Protein AF-A0ABD1SRA9-F1 (afdb_monomer)

pLDDT: mean 80.04, std 18.95, range [37.34, 98.81]

InterPro domains:
  IPR033113 Phospholipase A2, histidine active site [PS00118] (84-91)
  IPR036444 Phospholipase A2 domain superfamily [G3DSA:1.20.90.10] (25-160)
  IPR036444 Phospholipase A2 domain superfamily [SSF48619] (58-132)

Foldseek 3Di:
DDDDDPDPDPVVVVVVVVVVPPPCPPPCPDPPPDPDDPPPVQPFDLAADQPPLQPQQAGDGWRFPHDSGHHDPPRDTQWQLSVLRNQLVVVCVVVVDPLPLVSLVSSLVSLVVVVVVVTDGHPPRPHDSVSNSVSSNVVSVVSPVVSCVVVVVVVVVVVVVVVVVVVVVVVVVVVVVVVVVVVVVVVVVVVVVVVVVVVVVVVVVVVVVVVVVVVVVVVVD

Radius of gyration: 42.36 Å; Cα contacts (8 Å, |Δi|>4): 158; chains: 1; bounding box: 116×69×110 Å

Mean predicted aligned error: 16.92 Å

Secondary structure (DSSP, 8-state):
------SSSSHHHHHHHHGGG-------------SS--------B-S-EEE-TT-TTT-EEETTBSTT--BPTTPPPSSHHHHHHHHHHHHHHHHT-TT-HHHHHHHHHHHHHHHHHTPPPPTT--S-HHHHHHHHHHHHHHHHHHHHHHHHHHHHHHHHHHHHHHHHHHHHHHHHHHHHHHHHHHHHHHHHHHHHHHHHHHHHHHHHHHH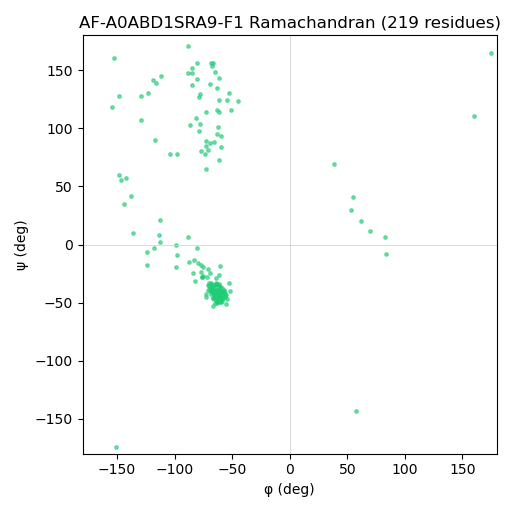HHHHHHHTT-

Nearest PDB structures (foldseek):
  2wg7-assembly1_A  TM=9.436E-01  e=5.930E-14  Oryza sativa
  2wg9-assembly2_B  TM=9.474E-01  e=1.172E-13  Oryza sativa
  2wg7-assembly2_B  TM=9.402E-01  e=1.327E-13  Oryza sativa
  2wg8-assembly1_A  TM=9.541E-01  e=3.359E-13  Oryza sativa
  2wg8-assembly2_B  TM=9.000E-01  e=2.177E-13  Oryza sativa

Sequence (221 aa):
MASLAHKFKLWPLLMLSIVYVIPIHALNIGIHADGGQLSLNKECSRTCESKFCGVPPFLRYGKYCGILYTGCPGEQPCDLLDACCMKHDHCIQIKGNYLNKQCNLEFLNCVARFKKSGAPTFKGNTCKVDEVIQVINKVMHAAIVAGKIIVGSIKKSANQSTNLKEKERNWRRSESRNEMDKLAGNRAKSVSRLEIFNKGLANFHLRILNESLSLFSLELR

Organism: NCBI:txid205694

Structure (mmCIF, N/CA/C/O backbone):
data_AF-A0ABD1SRA9-F1
#
_entry.id   AF-A0ABD1SRA9-F1
#
loop_
_atom_site.group_PDB
_atom_site.id
_atom_site.type_symbol
_atom_site.label_atom_id
_atom_site.label_alt_id
_atom_site.label_comp_id
_atom_site.label_asym_id
_atom_site.label_entity_id
_atom_site.label_seq_id
_atom_site.pdbx_PDB_ins_code
_atom_site.Cartn_x
_atom_site.Cartn_y
_atom_site.Cartn_z
_atom_site.occupancy
_atom_site.B_iso_or_equiv
_atom_site.auth_seq_id
_atom_site.auth_comp_id
_atom_site.auth_asym_id
_atom_site.auth_atom_id
_atom_site.pdbx_PDB_model_num
ATOM 1 N N . MET A 1 1 ? -35.695 -50.945 -32.176 1.00 46.69 1 MET A N 1
ATOM 2 C CA . MET A 1 1 ? -34.478 -50.120 -32.326 1.00 46.69 1 MET A CA 1
ATOM 3 C C . MET A 1 1 ? -34.791 -49.011 -33.324 1.00 46.69 1 MET A C 1
ATOM 5 O O . MET A 1 1 ? -34.931 -49.311 -34.498 1.00 46.69 1 MET A O 1
ATOM 9 N N . ALA A 1 2 ? -34.997 -47.772 -32.869 1.00 40.66 2 ALA A N 1
ATOM 10 C CA . ALA A 1 2 ? -35.112 -46.594 -33.734 1.00 40.66 2 ALA A CA 1
ATOM 11 C C . ALA A 1 2 ? -34.569 -45.376 -32.973 1.00 40.66 2 ALA A C 1
ATOM 13 O O . ALA A 1 2 ? -34.893 -45.161 -31.807 1.00 40.66 2 ALA A O 1
ATOM 14 N N . SER A 1 3 ? -33.651 -44.678 -33.634 1.00 44.25 3 SER A N 1
ATOM 15 C CA . SER A 1 3 ? -32.677 -43.734 -33.091 1.00 44.25 3 SER A CA 1
ATOM 16 C C . SER A 1 3 ? -33.289 -42.368 -32.759 1.00 44.25 3 SER A C 1
ATOM 18 O O . SER A 1 3 ? -33.932 -41.747 -33.603 1.00 44.25 3 SER A O 1
ATOM 20 N N . LEU A 1 4 ? -33.046 -41.884 -31.538 1.00 52.59 4 LEU A N 1
ATOM 21 C CA . LEU A 1 4 ? -33.451 -40.570 -31.037 1.00 52.59 4 LEU A CA 1
ATOM 22 C C . LEU A 1 4 ? -32.221 -39.646 -31.027 1.00 52.59 4 LEU A C 1
ATOM 24 O O . LEU A 1 4 ? -31.593 -39.442 -29.994 1.00 52.59 4 LEU A O 1
ATOM 28 N N . ALA A 1 5 ? -31.823 -39.126 -32.191 1.00 53.00 5 ALA A N 1
ATOM 29 C CA . ALA A 1 5 ? -30.638 -38.268 -32.299 1.00 53.00 5 ALA A CA 1
ATOM 30 C C . ALA A 1 5 ? -30.768 -37.207 -33.405 1.00 53.00 5 ALA A C 1
ATOM 32 O O . ALA A 1 5 ? -29.973 -37.169 -34.334 1.00 53.00 5 ALA A O 1
ATOM 33 N N . HIS A 1 6 ? -31.766 -36.322 -33.318 1.00 46.84 6 HIS A N 1
ATOM 34 C CA . HIS A 1 6 ? -31.888 -35.184 -34.244 1.00 46.84 6 HIS A CA 1
ATOM 35 C C . HIS A 1 6 ? -32.482 -33.927 -33.585 1.00 46.84 6 HIS A C 1
ATOM 37 O O . HIS A 1 6 ? -33.473 -33.390 -34.062 1.00 46.84 6 HIS A O 1
ATOM 43 N N . LYS A 1 7 ? -31.897 -33.416 -32.490 1.00 54.56 7 LYS A N 1
ATOM 44 C CA . LYS A 1 7 ? -32.241 -32.069 -31.965 1.00 54.56 7 LYS A CA 1
ATOM 45 C C . LYS A 1 7 ? -31.061 -31.286 -31.369 1.00 54.56 7 LYS A C 1
ATOM 47 O O . LYS A 1 7 ? -31.241 -30.534 -30.424 1.00 54.56 7 LYS A O 1
ATOM 52 N N . PHE A 1 8 ? -29.850 -31.422 -31.910 1.00 54.72 8 PHE A N 1
ATOM 53 C CA . PHE A 1 8 ? -28.675 -30.720 -31.361 1.00 54.72 8 PHE A CA 1
ATOM 54 C C . PHE A 1 8 ? -27.751 -30.119 -32.432 1.00 54.72 8 PHE A C 1
ATOM 56 O O . PHE A 1 8 ? -26.533 -30.212 -32.337 1.00 54.72 8 PHE A O 1
ATOM 63 N N . LYS A 1 9 ? -28.307 -29.509 -33.491 1.00 55.59 9 LYS A N 1
ATOM 64 C CA . LYS A 1 9 ? -27.471 -28.922 -34.563 1.00 55.59 9 LYS A CA 1
ATOM 65 C C . LYS A 1 9 ? -27.872 -27.536 -35.079 1.00 55.59 9 LYS A C 1
ATOM 67 O O . LYS A 1 9 ? -27.298 -27.080 -36.057 1.00 55.59 9 LYS A O 1
ATOM 72 N N . LEU A 1 10 ? -28.801 -26.846 -34.417 1.00 52.06 10 LEU A N 1
ATOM 73 C CA . LEU A 1 10 ? -29.201 -25.474 -34.786 1.00 52.06 10 LEU A CA 1
ATOM 74 C C . LEU A 1 10 ? -29.060 -24.441 -33.658 1.00 52.06 10 LEU A C 1
ATOM 76 O O . LEU A 1 10 ? -29.172 -23.247 -33.907 1.00 52.06 10 LEU A O 1
ATOM 80 N N . TRP A 1 11 ? -28.724 -24.869 -32.439 1.00 54.25 11 TRP A N 1
ATOM 81 C CA . TRP A 1 11 ? -28.503 -23.958 -31.314 1.00 54.25 11 TRP A CA 1
ATOM 82 C C . TRP A 1 11 ? -27.224 -23.090 -31.403 1.00 54.25 11 TRP A C 1
ATOM 84 O O . TRP A 1 11 ? -27.274 -21.944 -30.955 1.00 54.25 11 TRP A O 1
ATOM 94 N N . PRO A 1 12 ? -26.079 -23.525 -31.980 1.00 54.59 12 PRO A N 1
ATOM 95 C CA . PRO A 1 12 ? -24.860 -22.716 -31.890 1.00 54.59 12 PRO A CA 1
ATOM 96 C C . PRO A 1 12 ? -24.855 -21.523 -32.861 1.00 54.59 12 PRO A C 1
ATOM 98 O O . PRO A 1 12 ? -24.108 -20.574 -32.649 1.00 54.59 12 PRO A O 1
ATOM 101 N N . LEU A 1 13 ? -25.706 -21.535 -33.894 1.00 55.69 13 LEU A N 1
ATOM 102 C CA . LEU A 1 13 ? -25.808 -20.448 -34.875 1.00 55.69 13 LEU A CA 1
ATOM 103 C C . LEU A 1 13 ? -26.678 -19.281 -34.384 1.00 55.69 13 LEU A C 1
ATOM 105 O O . LEU A 1 13 ? -26.376 -18.135 -34.700 1.00 55.69 13 LEU A O 1
ATOM 109 N N . LEU A 1 14 ? -27.695 -19.547 -33.556 1.00 55.06 14 LEU A N 1
ATOM 110 C CA . LEU A 1 14 ? -28.573 -18.503 -33.007 1.00 55.06 14 LEU A CA 1
ATOM 111 C C . LEU A 1 14 ? -27.907 -17.710 -31.864 1.00 55.06 14 LEU A C 1
ATOM 113 O O . LEU A 1 14 ? -28.196 -16.534 -31.661 1.00 55.06 14 LEU A O 1
ATOM 117 N N . MET A 1 15 ? -26.980 -18.333 -31.129 1.00 57.19 15 MET A N 1
ATOM 118 C CA . MET A 1 15 ? -26.220 -17.653 -30.072 1.00 57.19 15 MET A CA 1
ATOM 119 C C . MET A 1 15 ? -25.102 -16.758 -30.623 1.00 57.19 15 MET A C 1
ATOM 121 O O . MET A 1 15 ? -24.722 -15.796 -29.962 1.00 57.19 15 MET A O 1
ATOM 125 N N . LEU A 1 16 ? -24.604 -17.018 -31.838 1.00 55.78 16 LEU A N 1
ATOM 126 C CA . LEU A 1 16 ? -23.560 -16.197 -32.462 1.00 55.78 16 LEU A CA 1
ATOM 127 C C . LEU A 1 16 ? -24.113 -14.868 -33.011 1.00 55.78 16 LEU A C 1
ATOM 129 O O . LEU A 1 16 ? -23.401 -13.867 -33.020 1.00 55.78 16 LEU A O 1
ATOM 133 N N . SER A 1 17 ? -25.392 -14.823 -33.404 1.00 53.91 17 SER A N 1
ATOM 134 C CA . SER A 1 17 ? -26.042 -13.598 -33.892 1.00 53.91 17 SER A CA 1
ATOM 135 C C . SER A 1 17 ? -26.393 -12.600 -32.785 1.00 53.91 17 SER A C 1
ATOM 137 O O . SER A 1 17 ? -26.416 -11.402 -33.045 1.00 53.91 17 SER A O 1
ATOM 139 N N . ILE A 1 18 ? -26.617 -13.052 -31.545 1.00 56.06 18 ILE A N 1
ATOM 140 C CA . ILE A 1 18 ? -26.954 -12.162 -30.414 1.00 56.06 18 ILE A CA 1
ATOM 141 C C . ILE A 1 18 ? -25.732 -11.342 -29.959 1.00 56.06 18 ILE A C 1
ATOM 143 O O . ILE A 1 18 ? -25.880 -10.213 -29.498 1.00 56.06 18 ILE A O 1
ATOM 147 N N . VAL A 1 19 ? -24.513 -11.856 -30.155 1.00 57.00 19 VAL A N 1
ATOM 148 C CA . VAL A 1 19 ? -23.268 -11.153 -29.790 1.00 57.00 19 VAL A CA 1
ATOM 149 C C . VAL A 1 19 ? -22.931 -10.021 -30.776 1.00 57.00 19 VAL A C 1
ATOM 151 O O . VAL A 1 19 ? -22.196 -9.104 -30.425 1.00 57.00 19 VAL A O 1
ATOM 154 N N . TYR A 1 20 ? -23.489 -10.038 -31.992 1.00 57.00 20 TYR A N 1
ATOM 155 C CA . TYR A 1 20 ? -23.154 -9.067 -33.043 1.00 57.00 20 TYR A CA 1
ATOM 156 C C . TYR A 1 20 ? -23.919 -7.736 -32.934 1.00 57.00 20 TYR A C 1
ATOM 158 O O . TYR A 1 20 ? -23.547 -6.762 -33.581 1.00 57.00 20 TYR A O 1
ATOM 166 N N . VAL A 1 21 ? -24.978 -7.674 -32.117 1.00 56.12 21 VAL A N 1
ATOM 167 C CA . VAL A 1 21 ? -25.886 -6.510 -32.051 1.00 56.12 21 VAL A CA 1
ATOM 168 C C . VAL A 1 21 ? -25.841 -5.769 -30.717 1.00 56.12 21 VAL A C 1
ATOM 170 O O . VAL A 1 21 ? -26.643 -4.866 -30.501 1.00 56.12 21 VAL A O 1
ATOM 173 N N . ILE A 1 22 ? -24.915 -6.107 -29.815 1.00 61.50 22 ILE A N 1
ATOM 174 C CA . ILE A 1 22 ? -24.702 -5.292 -28.617 1.00 61.50 22 ILE A CA 1
ATOM 175 C C . ILE A 1 22 ? -23.807 -4.126 -29.038 1.00 61.50 22 ILE A C 1
ATOM 177 O O . ILE A 1 22 ? -22.622 -4.347 -29.307 1.00 61.50 22 ILE A O 1
ATOM 181 N N . PRO A 1 23 ? -24.315 -2.883 -29.111 1.00 59.41 23 PRO A N 1
ATOM 182 C CA . PRO A 1 23 ? -23.427 -1.757 -29.266 1.00 59.41 23 PRO A CA 1
ATOM 183 C C . PRO A 1 23 ? -22.552 -1.726 -28.011 1.00 59.41 23 PRO A C 1
ATOM 185 O O . PRO A 1 23 ? -23.036 -1.545 -26.896 1.00 59.41 23 PRO A O 1
ATOM 188 N N . ILE A 1 24 ? -21.252 -1.938 -28.199 1.00 58.84 24 ILE A N 1
ATOM 189 C CA . ILE A 1 24 ? -20.195 -1.652 -27.227 1.00 58.84 24 ILE A CA 1
ATOM 190 C C . ILE A 1 24 ? -20.199 -0.146 -26.949 1.00 58.84 24 ILE A C 1
ATOM 192 O O . ILE A 1 24 ? -19.328 0.600 -27.382 1.00 58.84 24 ILE A O 1
ATOM 196 N N . HIS A 1 25 ? -21.208 0.325 -26.220 1.00 51.34 25 HIS A N 1
ATOM 197 C CA . HIS A 1 25 ? -21.103 1.541 -25.435 1.00 51.34 25 HIS A CA 1
ATOM 198 C C . HIS A 1 25 ? -20.181 1.171 -24.288 1.00 51.34 25 HIS A C 1
ATOM 200 O O . HIS A 1 25 ? -20.599 0.737 -23.217 1.00 51.34 25 HIS A O 1
ATOM 206 N N . ALA A 1 26 ? -18.890 1.216 -24.608 1.00 53.09 26 ALA A N 1
ATOM 207 C CA . ALA A 1 26 ? -17.817 1.083 -23.659 1.00 53.09 26 ALA A CA 1
ATOM 208 C C . ALA A 1 26 ? -18.156 1.962 -22.455 1.00 53.09 26 ALA A C 1
ATOM 210 O O . ALA A 1 26 ? -18.382 3.166 -22.597 1.00 53.09 26 ALA A O 1
ATOM 211 N N . LEU A 1 27 ? -18.201 1.354 -21.270 1.00 50.53 27 LEU A N 1
ATOM 212 C CA . LEU A 1 27 ? -18.156 2.099 -20.027 1.00 50.53 27 LEU A CA 1
ATOM 213 C C . LEU A 1 27 ? -16.767 2.739 -19.976 1.00 50.53 27 LEU A C 1
ATOM 215 O O . LEU A 1 27 ? -15.798 2.138 -19.517 1.00 50.53 27 LEU A O 1
ATOM 219 N N . ASN A 1 28 ? -16.659 3.932 -20.552 1.00 43.22 28 ASN A N 1
ATOM 220 C CA . ASN A 1 28 ? -15.456 4.739 -20.548 1.00 43.22 28 ASN A CA 1
ATOM 221 C C . ASN A 1 28 ? -15.299 5.310 -19.136 1.00 43.22 28 ASN A C 1
ATOM 223 O O . ASN A 1 28 ? -15.655 6.454 -18.865 1.00 43.22 28 ASN A O 1
ATOM 227 N N . ILE A 1 29 ? -14.821 4.487 -18.201 1.00 55.91 29 ILE A N 1
ATOM 228 C CA . ILE A 1 29 ? -14.310 4.978 -16.923 1.00 55.91 29 ILE A CA 1
ATOM 229 C C . ILE A 1 29 ? -12.974 5.642 -17.262 1.00 55.91 29 ILE A C 1
ATOM 231 O O . ILE A 1 29 ? -11.921 5.006 -17.275 1.00 55.91 29 ILE A O 1
ATOM 235 N N . GLY A 1 30 ? -13.044 6.907 -17.672 1.00 42.69 30 GLY A N 1
ATOM 236 C CA . GLY A 1 30 ? -11.891 7.696 -18.071 1.00 42.69 30 GLY A CA 1
ATOM 237 C C . GLY A 1 30 ? -10.934 7.886 -16.900 1.00 42.69 30 GLY A C 1
ATOM 238 O O . GLY A 1 30 ? -11.081 8.816 -16.118 1.00 42.69 30 GLY A O 1
ATOM 239 N N . ILE A 1 31 ? -9.918 7.033 -16.801 1.00 45.97 31 ILE A N 1
ATOM 240 C CA . ILE A 1 31 ? -8.656 7.376 -16.144 1.00 45.97 31 ILE A CA 1
ATOM 241 C C . ILE A 1 31 ? -7.699 7.762 -17.271 1.00 45.97 31 ILE A C 1
ATOM 243 O O . ILE A 1 31 ? -6.877 6.976 -17.732 1.00 45.97 31 ILE A O 1
ATOM 247 N N . HIS A 1 32 ? -7.873 8.986 -17.771 1.00 38.25 32 HIS A N 1
ATOM 248 C CA . HIS A 1 32 ? -6.821 9.665 -18.516 1.00 38.25 32 HIS A CA 1
ATOM 249 C C . HIS A 1 32 ? -5.831 10.201 -17.484 1.00 38.25 32 HIS A C 1
ATOM 251 O O . HIS A 1 32 ? -6.107 11.166 -16.774 1.00 38.25 32 HIS A O 1
ATOM 257 N N . ALA A 1 33 ? -4.696 9.518 -17.358 1.00 48.62 33 ALA A N 1
ATOM 258 C CA . ALA A 1 33 ? -3.530 10.044 -16.671 1.00 48.62 33 ALA A CA 1
ATOM 259 C C . ALA A 1 33 ? -2.844 11.038 -17.614 1.00 48.62 33 ALA A C 1
ATOM 261 O O . ALA A 1 33 ? -1.884 10.683 -18.292 1.00 48.62 33 ALA A O 1
ATOM 262 N N . ASP A 1 34 ? -3.376 12.256 -17.679 1.00 42.47 34 ASP A N 1
ATOM 263 C CA . ASP A 1 34 ? -2.664 13.389 -18.255 1.00 42.47 34 ASP A CA 1
ATOM 264 C C . ASP A 1 34 ? -2.422 14.438 -17.165 1.00 42.47 34 ASP A C 1
ATOM 266 O O . ASP A 1 34 ? -3.237 14.637 -16.257 1.00 42.47 34 ASP A O 1
ATOM 270 N N . GLY A 1 35 ? -1.228 15.017 -17.184 1.00 46.94 35 GLY A N 1
ATOM 271 C CA . GLY A 1 35 ? -0.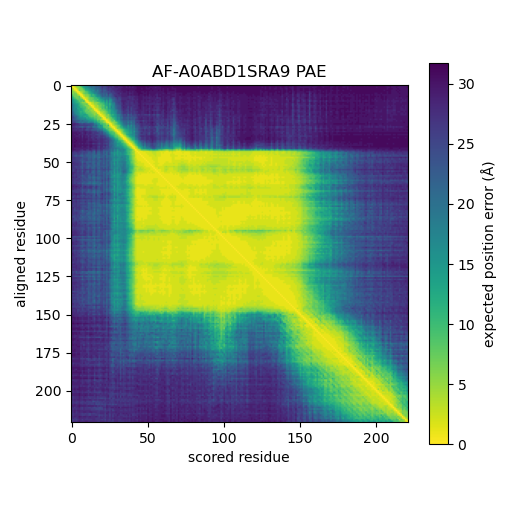701 15.865 -16.125 1.00 46.94 35 GLY A CA 1
ATOM 272 C C . GLY A 1 35 ? -1.434 17.200 -16.041 1.00 46.94 35 GLY A C 1
ATOM 273 O O . GLY A 1 35 ? -0.986 18.182 -16.614 1.00 46.94 35 GLY A O 1
ATOM 274 N N . GLY A 1 36 ? -2.529 17.255 -15.284 1.00 43.44 36 GLY A N 1
ATOM 275 C CA . GLY A 1 36 ? -3.220 18.506 -14.974 1.00 43.44 36 GLY A CA 1
ATOM 276 C C . GLY A 1 36 ? -4.662 18.290 -14.526 1.00 43.44 36 GLY A C 1
ATOM 277 O O . GLY A 1 36 ? -5.503 17.902 -15.321 1.00 43.44 36 GLY A O 1
ATOM 278 N N . GLN A 1 37 ? -4.935 18.547 -13.241 1.00 45.78 37 GLN A N 1
ATOM 279 C CA . GLN A 1 37 ? -6.269 18.804 -12.670 1.00 45.78 37 GLN A CA 1
ATOM 280 C C . GLN A 1 37 ? -7.444 17.966 -13.227 1.00 45.78 37 GLN A C 1
ATOM 282 O O . GLN A 1 37 ? -8.412 18.488 -13.773 1.00 45.78 37 GLN A O 1
ATOM 287 N N . LEU A 1 38 ? -7.461 16.663 -12.935 1.00 37.34 38 LEU A N 1
ATOM 288 C CA . LEU A 1 38 ? -8.746 15.998 -12.708 1.00 37.34 38 LEU A CA 1
ATOM 289 C C . LEU A 1 38 ? -9.276 16.474 -11.351 1.00 37.34 38 LEU A C 1
ATOM 291 O O . LEU A 1 38 ? -9.024 15.840 -10.325 1.00 37.34 38 LEU A O 1
ATOM 295 N N . SER A 1 39 ? -10.028 17.577 -11.340 1.00 43.53 39 SER A N 1
ATOM 296 C CA . SER A 1 39 ? -10.975 17.847 -10.254 1.00 43.53 39 SER A CA 1
ATOM 297 C C . SER A 1 39 ? -12.163 16.892 -10.410 1.00 43.53 39 SER A C 1
ATOM 299 O O . SER A 1 39 ? -13.298 17.296 -10.637 1.00 43.53 39 SER A O 1
ATOM 301 N N . LEU A 1 40 ? -11.898 15.585 -10.262 1.00 46.75 40 LEU A N 1
ATOM 302 C CA . LEU A 1 40 ? -12.821 14.760 -9.497 1.00 46.75 40 LEU A CA 1
ATOM 303 C C . LEU A 1 40 ? -12.967 15.544 -8.203 1.00 46.75 40 LEU A C 1
ATOM 305 O O . LEU A 1 40 ? -11.969 15.726 -7.502 1.00 46.75 40 LEU A O 1
ATOM 309 N N . ASN A 1 41 ? -14.160 16.039 -7.897 1.00 47.56 41 ASN A N 1
ATOM 310 C CA . ASN A 1 41 ? -14.475 16.360 -6.518 1.00 47.56 41 ASN A CA 1
ATOM 311 C C . ASN A 1 41 ? -14.333 15.026 -5.778 1.00 47.56 41 ASN A C 1
ATOM 313 O O . ASN A 1 41 ? -15.281 14.251 -5.698 1.00 47.56 41 ASN A O 1
ATOM 317 N N . LYS A 1 42 ? -13.098 14.683 -5.387 1.00 56.69 42 LYS A N 1
ATOM 318 C CA . LYS A 1 42 ? -12.766 13.502 -4.613 1.00 56.69 42 LYS A CA 1
ATOM 319 C C . LYS A 1 42 ? -13.507 13.740 -3.328 1.00 56.69 42 LYS A C 1
ATOM 321 O O . LYS A 1 42 ? -13.095 14.571 -2.522 1.00 56.69 42 LYS A O 1
ATOM 326 N N . GLU A 1 43 ? -14.640 13.072 -3.214 1.00 81.69 43 GLU A N 1
ATOM 327 C CA . GLU A 1 43 ? -15.389 12.984 -1.984 1.00 81.69 43 GLU A CA 1
ATOM 328 C C . GLU A 1 43 ? -14.435 12.342 -0.977 1.00 81.69 43 GLU A C 1
ATOM 330 O O . GLU A 1 43 ? -14.195 11.135 -0.969 1.00 81.69 43 GLU A O 1
ATOM 335 N N . CYS A 1 44 ? -13.744 13.203 -0.242 1.00 92.69 44 CYS A N 1
ATOM 336 C CA . CYS A 1 44 ? -12.824 12.828 0.801 1.00 92.69 44 CYS A CA 1
ATOM 337 C C . CYS A 1 44 ? -13.619 12.711 2.096 1.00 92.69 44 CYS A C 1
ATOM 339 O O . CYS A 1 44 ? -14.615 13.407 2.306 1.00 92.69 44 CYS A O 1
ATOM 341 N N . SER A 1 45 ? -13.202 11.807 2.969 1.00 96.88 45 SER A N 1
ATOM 342 C CA . SER A 1 45 ? -13.933 11.547 4.196 1.00 96.88 45 SER A CA 1
ATOM 343 C C . SER A 1 45 ? -13.548 12.518 5.304 1.00 96.88 45 SER A C 1
ATOM 345 O O . SER A 1 45 ? -12.370 12.790 5.542 1.00 96.88 45 SER A O 1
ATOM 347 N N . ARG A 1 46 ? -14.558 12.995 6.033 1.00 97.69 46 ARG A N 1
ATOM 348 C CA . ARG A 1 46 ? -14.406 13.666 7.335 1.00 97.69 46 ARG A CA 1
ATOM 349 C C . ARG A 1 46 ? -14.991 12.834 8.477 1.00 97.69 46 ARG A C 1
ATOM 351 O O . ARG A 1 46 ? -14.969 13.257 9.629 1.00 97.69 46 ARG A O 1
ATOM 358 N N . THR A 1 47 ? -15.509 11.644 8.177 1.00 97.69 47 THR A N 1
ATOM 359 C CA . THR A 1 47 ? -16.256 10.791 9.106 1.00 97.69 47 THR A CA 1
ATOM 360 C C . THR A 1 47 ? -15.551 9.457 9.311 1.00 97.69 47 THR A C 1
ATOM 362 O O . THR A 1 47 ? -14.982 8.874 8.391 1.00 97.69 47 THR A O 1
ATOM 365 N N . CYS A 1 48 ? -15.575 8.961 10.547 1.00 98.56 48 CYS A N 1
ATOM 366 C CA . CYS A 1 48 ? -15.038 7.645 10.871 1.00 98.56 48 CYS A CA 1
ATOM 367 C C . CYS A 1 48 ? -16.038 6.562 10.459 1.00 98.56 48 CYS A C 1
ATOM 369 O O . CYS A 1 48 ? -17.001 6.291 11.174 1.00 98.56 48 CYS A O 1
ATOM 371 N N . GLU A 1 49 ? -15.821 5.965 9.289 1.00 98.31 49 GLU A N 1
ATOM 372 C CA . GLU A 1 49 ? -16.695 4.933 8.731 1.00 98.31 49 GLU A CA 1
ATOM 373 C C . GLU A 1 49 ? -16.342 3.539 9.273 1.00 98.31 49 GLU A C 1
ATOM 375 O O . GLU A 1 49 ? -15.200 3.253 9.625 1.00 98.31 49 GLU A O 1
ATOM 380 N N . SER A 1 50 ? -17.327 2.645 9.335 1.00 98.19 50 SER A N 1
ATOM 381 C CA . SER A 1 50 ? -17.126 1.222 9.653 1.00 98.19 50 SER A CA 1
ATOM 382 C C . SER A 1 50 ? -18.070 0.359 8.811 1.00 98.19 50 SER A C 1
ATOM 384 O O . SER A 1 50 ? -18.919 -0.363 9.318 1.00 98.19 50 SER A O 1
ATOM 386 N N . LYS A 1 51 ? -17.972 0.496 7.485 1.00 97.75 51 LYS A N 1
ATOM 387 C CA . LYS A 1 51 ? -18.881 -0.135 6.515 1.00 97.75 51 LYS A CA 1
ATOM 388 C C . LYS A 1 51 ? -18.158 -1.212 5.711 1.00 97.75 51 LYS A C 1
ATOM 390 O O . LYS A 1 51 ? -16.990 -1.059 5.357 1.00 97.75 51 LYS A O 1
ATOM 395 N N . PHE A 1 52 ? -18.883 -2.284 5.384 1.00 97.19 52 PHE A N 1
ATOM 396 C CA . PHE A 1 52 ? -18.405 -3.373 4.520 1.00 97.19 52 PHE A CA 1
ATOM 397 C C . PHE A 1 52 ? -17.088 -4.023 5.000 1.00 97.19 52 PHE A C 1
ATOM 399 O O . PHE A 1 52 ? -16.211 -4.344 4.201 1.00 97.19 52 PHE A O 1
ATOM 406 N N . CYS A 1 53 ? -16.955 -4.236 6.312 1.00 96.81 53 CYS A N 1
ATOM 407 C CA . CYS A 1 53 ? -15.721 -4.653 6.996 1.00 96.81 53 CYS A CA 1
ATOM 408 C C . CYS A 1 53 ? -15.041 -5.911 6.414 1.00 96.81 53 CYS A C 1
ATOM 410 O O . CYS A 1 53 ? -13.817 -6.009 6.429 1.00 96.81 53 CYS A O 1
ATOM 412 N N . GLY A 1 54 ? -15.828 -6.857 5.893 1.00 94.31 54 GLY A N 1
ATOM 413 C CA . GLY A 1 54 ? -15.353 -8.112 5.302 1.00 94.31 54 GLY A CA 1
ATOM 414 C C . GLY A 1 54 ? -15.257 -8.112 3.773 1.00 94.31 54 GLY A C 1
ATOM 415 O O . GLY A 1 54 ? -14.900 -9.130 3.183 1.00 94.31 54 GLY A O 1
ATOM 416 N N . VAL A 1 55 ? -15.602 -7.003 3.108 1.00 93.50 55 VAL A N 1
ATOM 417 C CA . VAL A 1 55 ? -15.768 -6.948 1.648 1.00 93.50 55 VAL A CA 1
ATOM 418 C C . VAL A 1 55 ? -14.743 -5.982 1.045 1.00 93.50 55 VAL A C 1
ATOM 420 O O . VAL A 1 55 ? -15.033 -4.795 0.907 1.00 93.50 55 VAL A O 1
ATOM 423 N N . PRO A 1 56 ? -13.540 -6.458 0.664 1.00 90.69 56 PRO A N 1
ATOM 424 C CA . PRO A 1 56 ? -12.426 -5.585 0.296 1.00 90.69 56 PRO A CA 1
ATOM 425 C C . PRO A 1 56 ? -12.725 -4.506 -0.761 1.00 90.69 56 PRO A C 1
ATOM 427 O O . PRO A 1 56 ? -12.260 -3.385 -0.569 1.00 90.69 56 PRO A O 1
ATOM 430 N N . PRO A 1 57 ? -13.506 -4.768 -1.832 1.00 92.31 57 PRO A N 1
ATOM 431 C CA . PRO A 1 57 ? -13.855 -3.731 -2.808 1.00 92.31 57 PRO A CA 1
ATOM 432 C C . PRO A 1 57 ? -14.651 -2.547 -2.246 1.00 92.31 57 PRO A C 1
ATOM 434 O O . PRO A 1 57 ? -14.584 -1.458 -2.806 1.00 92.31 57 PRO A O 1
ATOM 437 N N . PHE A 1 58 ? -15.404 -2.752 -1.162 1.00 94.44 58 PHE A N 1
ATOM 438 C CA . PHE A 1 58 ? -16.317 -1.751 -0.597 1.00 94.44 58 PHE A CA 1
ATOM 439 C C . PHE A 1 58 ? -15.947 -1.323 0.824 1.00 94.44 58 PHE A C 1
ATOM 441 O O . PHE A 1 58 ? -16.610 -0.452 1.384 1.00 94.44 58 PHE A O 1
ATOM 448 N N . LEU A 1 59 ? -14.906 -1.925 1.405 1.00 97.12 59 LEU A N 1
ATOM 449 C CA . LEU A 1 59 ? -14.447 -1.645 2.758 1.00 97.12 59 LEU A CA 1
ATOM 450 C C . LEU A 1 59 ? -14.180 -0.147 2.928 1.00 97.12 59 LEU A C 1
ATOM 452 O O . LEU A 1 59 ? -13.382 0.438 2.195 1.00 97.12 59 LEU A O 1
ATOM 456 N N . ARG A 1 60 ? -14.841 0.449 3.924 1.00 97.88 60 ARG A N 1
ATOM 457 C CA . ARG A 1 60 ? -14.574 1.805 4.410 1.00 97.88 60 ARG A CA 1
ATOM 458 C C . ARG A 1 60 ? -14.414 1.750 5.918 1.00 97.88 60 ARG A C 1
ATOM 460 O O . ARG A 1 60 ? -15.391 1.553 6.643 1.00 97.88 60 ARG A O 1
ATOM 467 N N . TYR A 1 61 ? -13.176 1.901 6.366 1.00 98.56 61 TYR A N 1
ATOM 468 C CA . TYR A 1 61 ? -12.814 1.913 7.775 1.00 98.56 61 TYR A CA 1
ATOM 469 C C . TYR A 1 61 ? -12.089 3.216 8.110 1.00 98.56 61 TYR A C 1
ATOM 471 O O . TYR A 1 61 ? -11.159 3.611 7.409 1.00 98.56 61 TYR A O 1
ATOM 479 N N . GLY A 1 62 ? -12.526 3.890 9.172 1.00 98.62 62 GLY A N 1
ATOM 480 C CA . GLY A 1 62 ? -12.037 5.219 9.512 1.00 98.62 62 GLY A CA 1
ATOM 481 C C . GLY A 1 62 ? -12.251 6.203 8.361 1.00 98.62 62 GLY A C 1
ATOM 482 O O . GLY A 1 62 ? -13.265 6.142 7.657 1.00 98.62 62 GLY A O 1
ATOM 483 N N . LYS A 1 63 ? -11.299 7.110 8.160 1.00 98.69 63 LYS A N 1
ATOM 484 C CA . LYS A 1 63 ? -11.319 8.089 7.066 1.00 98.69 63 LYS A CA 1
ATOM 485 C C . LYS A 1 63 ? -10.458 7.673 5.874 1.00 98.69 63 LYS A C 1
ATOM 487 O O . LYS A 1 63 ? -10.676 8.198 4.789 1.00 98.69 63 LYS A O 1
ATOM 492 N N . TYR A 1 64 ? -9.513 6.749 6.055 1.00 98.56 64 TYR A N 1
ATOM 493 C CA . TYR A 1 64 ? -8.446 6.479 5.087 1.00 98.56 64 TYR A CA 1
ATOM 494 C C . TYR A 1 64 ? -8.364 5.026 4.619 1.00 98.56 64 TYR A C 1
ATOM 496 O O . TYR A 1 64 ? -7.739 4.751 3.603 1.00 98.56 64 TYR A O 1
ATOM 504 N N . CYS A 1 65 ? -8.954 4.057 5.320 1.00 98.25 65 CYS A N 1
ATOM 505 C CA . CYS A 1 65 ? -8.866 2.668 4.874 1.00 98.25 65 CYS A CA 1
ATOM 506 C C . CYS A 1 65 ? -9.983 2.339 3.874 1.00 98.25 65 CYS A C 1
ATOM 508 O O . CYS A 1 65 ? -11.126 2.097 4.267 1.00 98.25 65 CYS A O 1
ATOM 510 N N . GLY A 1 66 ? -9.642 2.281 2.586 1.00 96.00 66 GLY A N 1
ATOM 511 C CA . GLY A 1 66 ? -10.529 1.799 1.528 1.00 96.00 66 GLY A CA 1
ATOM 512 C C . GLY A 1 66 ? -9.928 1.966 0.134 1.00 96.00 66 GLY A C 1
ATOM 513 O O . GLY A 1 66 ? -8.946 2.675 -0.064 1.00 96.00 66 GLY A O 1
ATOM 514 N N . ILE A 1 67 ? -10.504 1.295 -0.863 1.00 91.88 67 ILE A N 1
ATOM 515 C CA . ILE A 1 67 ? -10.074 1.462 -2.258 1.00 91.88 67 ILE A CA 1
ATOM 516 C C . ILE A 1 67 ? -10.673 2.758 -2.801 1.00 91.88 67 ILE A C 1
ATOM 518 O O . ILE A 1 67 ? -11.885 2.947 -2.735 1.00 91.88 67 ILE A O 1
ATOM 522 N N . LEU A 1 68 ? -9.822 3.631 -3.355 1.00 90.00 68 LEU A N 1
ATOM 523 C CA . LEU A 1 68 ? -10.223 4.946 -3.880 1.00 90.00 68 LEU A CA 1
ATOM 524 C C . LEU A 1 68 ? -11.003 5.792 -2.854 1.00 90.00 68 LEU A C 1
ATOM 526 O O . LEU A 1 68 ? -11.840 6.615 -3.217 1.00 90.00 68 LEU A O 1
ATOM 530 N N . TYR A 1 69 ? -10.718 5.585 -1.572 1.00 94.69 69 TYR A N 1
ATOM 531 C CA . TYR A 1 69 ? -11.348 6.248 -0.440 1.00 94.69 69 TYR A CA 1
ATOM 532 C C . TYR A 1 69 ? -10.243 6.789 0.459 1.00 94.69 69 TYR A C 1
ATOM 534 O O . TYR A 1 69 ? -9.325 6.052 0.793 1.00 94.69 69 TYR A O 1
ATOM 542 N N . THR A 1 70 ? -10.311 8.073 0.805 1.00 96.69 70 THR A N 1
ATOM 543 C CA . THR A 1 70 ? -9.281 8.743 1.607 1.00 96.69 70 THR A CA 1
ATOM 544 C C . THR A 1 70 ? -9.874 9.908 2.393 1.00 96.69 70 THR A C 1
ATOM 546 O O . THR A 1 70 ? -10.941 10.417 2.036 1.00 96.69 70 THR A O 1
ATOM 549 N N . GLY A 1 71 ? -9.194 10.355 3.447 1.00 97.44 71 GLY A N 1
ATOM 550 C CA . GLY A 1 71 ? -9.646 11.465 4.280 1.00 97.44 71 GLY A CA 1
ATOM 551 C C . GLY A 1 71 ? -9.326 12.830 3.672 1.00 97.44 71 GLY A C 1
ATOM 552 O O . GLY A 1 71 ? -8.418 12.976 2.852 1.00 97.44 71 GLY A O 1
ATOM 553 N N . CYS A 1 72 ? -10.083 13.854 4.066 1.00 97.06 72 CYS A N 1
ATOM 554 C CA . CYS A 1 72 ? -9.844 15.214 3.587 1.00 97.06 72 CYS A CA 1
ATOM 555 C C . CYS A 1 72 ? -8.525 15.803 4.119 1.00 97.06 72 CYS A C 1
ATOM 557 O O . CYS A 1 72 ? -8.048 15.405 5.186 1.00 97.06 72 CYS A O 1
ATOM 559 N N . PRO A 1 73 ? -7.936 16.792 3.418 1.00 95.00 73 PRO A N 1
ATOM 560 C CA . PRO A 1 73 ? -6.778 17.519 3.927 1.00 95.00 73 PRO A CA 1
ATOM 561 C C . PRO A 1 73 ? -7.037 18.091 5.328 1.00 95.00 73 PRO A C 1
ATOM 563 O O . PRO A 1 73 ? -8.058 18.736 5.561 1.00 95.00 73 PRO A O 1
ATOM 566 N N . GLY A 1 74 ? -6.102 17.852 6.250 1.00 95.44 74 GLY A N 1
ATOM 567 C CA . GLY A 1 74 ? -6.179 18.312 7.641 1.00 95.44 74 GLY A CA 1
ATOM 568 C C . GLY A 1 74 ? -6.997 17.420 8.581 1.00 95.44 74 GLY A C 1
ATOM 569 O O . GLY A 1 74 ? -6.950 17.630 9.791 1.00 95.44 74 GLY A O 1
ATOM 570 N N . GLU A 1 75 ? -7.706 16.412 8.070 1.00 98.12 75 GLU A N 1
ATOM 571 C CA . GLU A 1 75 ? -8.398 15.452 8.925 1.00 98.12 75 GLU A CA 1
ATOM 572 C C . GLU A 1 75 ? -7.394 14.557 9.662 1.00 98.12 75 GLU A C 1
ATOM 574 O O . GLU A 1 75 ? -6.401 14.095 9.106 1.00 98.12 75 GLU A O 1
ATOM 579 N N . GLN A 1 76 ? -7.656 14.308 10.944 1.00 98.38 76 GLN A N 1
ATOM 580 C CA . GLN A 1 76 ? -6.899 13.325 11.714 1.00 98.38 76 GLN A CA 1
ATOM 581 C C . GLN A 1 76 ? -7.478 11.920 11.499 1.00 98.38 76 GLN A C 1
ATOM 583 O O . GLN A 1 76 ? -8.704 11.792 11.350 1.00 98.38 76 GLN A O 1
ATOM 588 N N . PRO A 1 77 ? -6.631 10.873 11.523 1.00 98.69 77 PRO A N 1
ATOM 589 C CA . PRO A 1 77 ? -7.090 9.492 11.467 1.00 98.69 77 PRO A CA 1
ATOM 590 C C . PRO A 1 77 ? -7.906 9.141 12.714 1.00 98.69 77 PRO A C 1
ATOM 592 O O . PRO A 1 77 ? -7.656 9.650 13.806 1.00 98.69 77 PRO A O 1
ATOM 595 N N . CYS A 1 78 ? -8.878 8.252 12.546 1.00 98.75 78 CYS A N 1
ATOM 596 C CA . CYS A 1 78 ? -9.805 7.856 13.604 1.00 98.75 78 CYS A CA 1
ATOM 597 C C . CYS A 1 78 ? -9.144 6.998 14.690 1.00 98.75 78 CYS A C 1
ATOM 599 O O . CYS A 1 78 ? -9.488 7.105 15.864 1.00 98.75 78 CYS A O 1
ATOM 601 N N . ASP A 1 79 ? -8.195 6.147 14.303 1.00 98.62 79 ASP A N 1
ATOM 602 C CA . ASP A 1 79 ? -7.380 5.339 15.205 1.00 98.62 79 ASP A CA 1
ATOM 603 C C . ASP A 1 79 ? -5.998 5.050 14.586 1.00 98.62 79 ASP A C 1
ATOM 605 O O . ASP A 1 79 ? -5.635 5.572 13.528 1.00 98.62 79 ASP A O 1
ATOM 609 N N . LEU A 1 80 ? -5.192 4.222 15.255 1.00 98.38 80 LEU A N 1
ATOM 610 C CA . LEU A 1 80 ? -3.854 3.875 14.775 1.00 98.38 80 LEU A CA 1
ATOM 611 C C . LEU A 1 80 ? -3.857 2.990 13.513 1.00 98.38 80 LEU A C 1
ATOM 613 O O . LEU A 1 80 ? -2.874 3.026 12.771 1.00 98.38 80 LEU A O 1
ATOM 617 N N . LEU A 1 81 ? -4.924 2.227 13.243 1.00 98.69 81 LEU A N 1
ATOM 618 C CA . LEU A 1 81 ? -5.058 1.473 11.992 1.00 98.69 81 LEU A CA 1
ATOM 619 C C . LEU A 1 81 ? -5.350 2.421 10.830 1.00 98.69 81 LEU A C 1
ATOM 621 O O . LEU A 1 81 ? -4.695 2.352 9.792 1.00 98.69 81 LEU A O 1
ATOM 625 N N . ASP A 1 82 ? -6.270 3.358 11.040 1.00 98.81 82 ASP A N 1
ATOM 626 C CA . ASP A 1 82 ? -6.605 4.409 10.084 1.00 98.81 82 ASP A CA 1
ATOM 627 C C . ASP A 1 82 ? -5.391 5.311 9.795 1.00 98.81 82 ASP A C 1
ATOM 629 O O . ASP A 1 82 ? -5.147 5.704 8.656 1.00 98.81 82 ASP A O 1
ATOM 633 N N . ALA A 1 83 ? -4.530 5.542 10.793 1.00 98.81 83 ALA A N 1
ATOM 634 C CA . ALA A 1 83 ? -3.260 6.242 10.605 1.00 98.81 83 ALA A CA 1
ATOM 635 C C . ALA A 1 83 ? -2.280 5.483 9.690 1.00 98.81 83 ALA A C 1
ATOM 637 O O . ALA A 1 83 ? -1.502 6.110 8.963 1.00 98.81 83 ALA A O 1
ATOM 638 N N . CYS A 1 84 ? -2.296 4.144 9.702 1.00 98.81 84 CYS A N 1
ATOM 639 C CA . CYS A 1 84 ? -1.527 3.349 8.743 1.00 98.81 84 CYS A CA 1
ATOM 640 C C . CYS A 1 84 ? -2.051 3.548 7.317 1.00 98.81 84 CYS A C 1
ATOM 642 O O . CYS A 1 84 ? -1.246 3.713 6.400 1.00 98.81 84 CYS A O 1
ATOM 644 N N . CYS A 1 85 ? -3.373 3.581 7.139 1.00 98.69 85 CYS A N 1
ATOM 645 C CA . CYS A 1 85 ? -4.003 3.817 5.842 1.00 98.69 85 CYS A CA 1
ATOM 646 C C . CYS A 1 85 ? -3.723 5.233 5.321 1.00 98.69 85 CYS A C 1
ATOM 648 O O . CYS A 1 85 ? -3.283 5.381 4.189 1.00 98.69 85 CYS A O 1
ATOM 650 N N . MET A 1 86 ? -3.813 6.258 6.174 1.00 98.62 86 MET A N 1
ATOM 651 C CA . MET A 1 86 ? -3.457 7.638 5.816 1.00 98.62 86 MET A CA 1
ATOM 652 C C . MET A 1 86 ? -2.024 7.745 5.267 1.00 98.62 86 MET A C 1
ATOM 654 O O . MET A 1 86 ? -1.771 8.409 4.262 1.00 98.62 86 MET A O 1
ATOM 658 N N . LYS A 1 87 ? -1.065 7.066 5.912 1.00 98.56 87 LYS A N 1
ATOM 659 C CA . LYS A 1 87 ? 0.330 7.023 5.446 1.00 98.56 87 LYS A CA 1
ATOM 660 C C . LYS A 1 87 ? 0.475 6.274 4.124 1.00 98.56 87 LYS A C 1
ATOM 662 O O . LYS A 1 87 ? 1.265 6.693 3.278 1.00 98.56 87 LYS A O 1
ATOM 667 N N . HIS A 1 88 ? -0.255 5.172 3.955 1.00 98.31 88 HIS A N 1
ATOM 668 C CA . HIS A 1 88 ? -0.261 4.399 2.715 1.00 98.31 88 HIS A CA 1
ATOM 669 C C . HIS A 1 88 ? -0.807 5.227 1.554 1.00 98.31 88 HIS A C 1
ATOM 671 O O . HIS A 1 88 ? -0.099 5.371 0.561 1.00 98.31 88 HIS A O 1
ATOM 677 N N . ASP A 1 89 ? -1.965 5.865 1.715 1.00 97.56 89 ASP A N 1
ATOM 678 C CA . ASP A 1 89 ? -2.571 6.746 0.713 1.00 97.56 89 ASP A CA 1
ATOM 679 C C . ASP A 1 89 ? -1.615 7.854 0.275 1.00 97.56 89 ASP A C 1
ATOM 681 O O . ASP A 1 89 ? -1.403 8.058 -0.921 1.00 97.56 89 ASP A O 1
ATOM 685 N N . HIS A 1 90 ? -0.964 8.519 1.232 1.00 96.62 90 HIS A N 1
ATOM 686 C CA . HIS A 1 90 ? 0.026 9.550 0.932 1.00 96.62 90 HIS A CA 1
ATOM 687 C C . HIS A 1 90 ? 1.237 8.985 0.168 1.00 96.62 90 HIS A C 1
ATOM 689 O O . HIS A 1 90 ? 1.706 9.583 -0.803 1.00 96.62 90 HIS A O 1
ATOM 695 N N . CYS A 1 91 ? 1.721 7.795 0.544 1.00 97.81 91 CYS A N 1
ATOM 696 C CA . CYS A 1 91 ? 2.781 7.109 -0.197 1.00 97.81 91 CYS A CA 1
ATOM 697 C C . CYS A 1 91 ? 2.347 6.795 -1.636 1.00 97.81 91 CYS A C 1
ATOM 699 O O . CYS A 1 91 ? 3.097 7.062 -2.576 1.00 97.81 91 CYS A O 1
ATOM 701 N N . ILE A 1 92 ? 1.130 6.279 -1.831 1.00 95.56 92 ILE A N 1
ATOM 702 C CA . ILE A 1 92 ? 0.580 5.995 -3.159 1.00 95.56 92 ILE A CA 1
ATOM 703 C C . ILE A 1 92 ? 0.410 7.277 -3.970 1.00 95.56 92 ILE A C 1
ATOM 705 O O . ILE A 1 92 ? 0.760 7.274 -5.147 1.00 95.56 92 ILE A O 1
ATOM 709 N N . GLN A 1 93 ? -0.047 8.374 -3.365 1.00 92.81 93 GLN A N 1
ATOM 710 C CA . GLN A 1 93 ? -0.173 9.668 -4.032 1.00 92.81 93 GLN A CA 1
ATOM 711 C C . GLN A 1 93 ? 1.180 10.166 -4.555 1.00 92.81 93 GLN A C 1
ATOM 713 O O . GLN A 1 93 ? 1.265 10.614 -5.695 1.00 92.81 93 GLN A O 1
ATOM 718 N N . ILE A 1 94 ? 2.246 10.026 -3.762 1.00 94.25 94 ILE A N 1
ATOM 719 C CA . ILE A 1 94 ? 3.608 10.400 -4.172 1.00 94.25 94 ILE A CA 1
ATOM 720 C C . ILE A 1 94 ? 4.151 9.456 -5.255 1.00 94.25 94 ILE A C 1
ATOM 722 O O . ILE A 1 94 ? 4.851 9.890 -6.167 1.00 94.25 94 ILE A O 1
ATOM 726 N N . LYS A 1 95 ? 3.887 8.148 -5.151 1.00 91.25 95 LYS A N 1
ATOM 727 C CA . LYS A 1 95 ? 4.439 7.135 -6.071 1.00 91.25 95 LYS A CA 1
ATOM 728 C C . LYS A 1 95 ? 3.598 6.907 -7.331 1.00 91.25 95 LYS A C 1
ATOM 730 O O . LYS A 1 95 ? 4.092 6.271 -8.258 1.00 91.25 95 LYS A O 1
ATOM 735 N N . GLY A 1 96 ? 2.349 7.364 -7.353 1.00 88.56 96 GLY A N 1
ATOM 736 C CA . GLY A 1 96 ? 1.406 7.242 -8.466 1.00 88.56 96 GLY A CA 1
ATOM 737 C C . GLY A 1 96 ? 0.894 5.825 -8.755 1.00 88.56 96 GLY A C 1
ATOM 738 O O . GLY A 1 96 ? 0.323 5.603 -9.817 1.00 88.56 96 GLY A O 1
ATOM 739 N N . ASN A 1 97 ? 1.120 4.839 -7.876 1.00 87.56 97 ASN A N 1
ATOM 740 C CA . ASN A 1 97 ? 0.780 3.441 -8.172 1.00 87.56 97 ASN A CA 1
ATOM 741 C C . ASN A 1 97 ? 0.510 2.592 -6.917 1.00 87.56 97 ASN A C 1
ATOM 743 O O . ASN A 1 97 ? 1.435 2.325 -6.150 1.00 87.56 97 ASN A O 1
ATOM 747 N N . TYR A 1 98 ? -0.713 2.064 -6.782 1.00 89.69 98 TYR A N 1
ATOM 748 C CA . TYR A 1 98 ? -1.144 1.147 -5.708 1.00 89.69 98 TYR A CA 1
ATOM 749 C C . TYR A 1 98 ? -0.360 -0.178 -5.637 1.00 89.69 98 TYR A C 1
ATOM 751 O O . TYR A 1 98 ? -0.357 -0.850 -4.608 1.00 89.69 98 TYR A O 1
ATOM 759 N N . LEU A 1 99 ? 0.348 -0.565 -6.701 1.00 93.31 99 LEU A N 1
ATOM 760 C CA . LEU A 1 99 ? 1.216 -1.748 -6.727 1.00 93.31 99 LEU A CA 1
ATOM 761 C C . LEU A 1 99 ? 2.652 -1.453 -6.269 1.00 93.31 99 LEU A C 1
ATOM 763 O O . LEU A 1 99 ? 3.527 -2.320 -6.370 1.00 93.31 99 LEU A O 1
ATOM 767 N N . ASN A 1 100 ? 2.931 -0.242 -5.777 1.00 93.31 100 ASN A N 1
ATOM 768 C CA . ASN A 1 100 ? 4.251 0.106 -5.277 1.00 93.31 100 ASN A CA 1
ATOM 769 C C . ASN A 1 100 ? 4.641 -0.795 -4.090 1.00 93.31 100 ASN A C 1
ATOM 771 O O . ASN A 1 100 ? 4.059 -0.737 -3.007 1.00 93.31 100 ASN A O 1
ATOM 775 N N . LYS A 1 101 ? 5.676 -1.619 -4.296 1.00 94.50 101 LYS A N 1
ATOM 776 C CA . LYS A 1 101 ? 6.156 -2.588 -3.302 1.00 94.50 101 LYS A CA 1
ATOM 777 C C . LYS A 1 101 ? 6.544 -1.928 -1.976 1.00 94.50 101 LYS A C 1
ATOM 779 O O . LYS A 1 101 ? 6.287 -2.522 -0.935 1.00 94.50 101 LYS A O 1
ATOM 784 N N . GLN A 1 102 ? 7.166 -0.747 -2.012 1.00 95.31 102 GLN A N 1
ATOM 785 C CA . GLN A 1 102 ? 7.618 -0.069 -0.798 1.00 95.31 102 GLN A CA 1
ATOM 786 C C . GLN A 1 102 ? 6.422 0.369 0.045 1.00 95.31 102 GLN A C 1
ATOM 788 O O . GLN A 1 102 ? 6.327 -0.046 1.197 1.00 95.31 102 GLN A O 1
ATOM 793 N N . CYS A 1 103 ? 5.473 1.095 -0.555 1.00 97.62 103 CYS A N 1
ATOM 794 C CA . CYS A 1 103 ? 4.268 1.543 0.143 1.00 97.62 103 CYS A CA 1
ATOM 795 C C . CYS A 1 103 ? 3.498 0.358 0.745 1.00 97.62 103 CYS A C 1
ATOM 797 O O . CYS A 1 103 ? 3.121 0.391 1.913 1.00 97.62 103 CYS A O 1
ATOM 799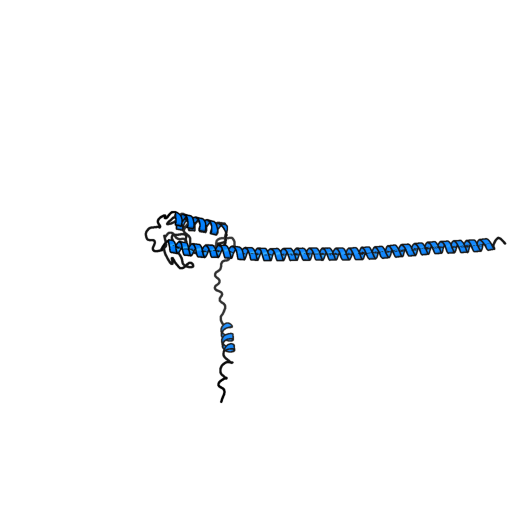 N N . ASN A 1 104 ? 3.326 -0.728 -0.018 1.00 97.50 104 ASN A N 1
ATOM 800 C CA . ASN A 1 104 ? 2.574 -1.896 0.445 1.00 97.50 104 ASN A CA 1
ATOM 801 C C . ASN A 1 104 ? 3.285 -2.654 1.582 1.00 97.50 104 ASN A C 1
ATOM 803 O O . ASN A 1 104 ? 2.625 -3.138 2.498 1.00 97.50 104 ASN A O 1
ATOM 807 N N . LEU A 1 105 ? 4.621 -2.750 1.567 1.00 97.88 105 LEU A N 1
ATOM 808 C CA . LEU A 1 105 ? 5.377 -3.387 2.653 1.00 97.88 105 LEU A CA 1
ATOM 809 C C . LEU A 1 105 ? 5.417 -2.531 3.922 1.00 97.88 105 LEU A C 1
ATOM 811 O O . LEU A 1 105 ? 5.255 -3.057 5.022 1.00 97.88 105 LEU A O 1
ATOM 815 N N . GLU A 1 106 ? 5.618 -1.222 3.786 1.00 98.38 106 GLU A N 1
ATOM 816 C CA . GLU A 1 106 ? 5.569 -0.293 4.919 1.00 98.38 106 GLU A CA 1
ATOM 817 C C . GLU A 1 106 ? 4.189 -0.291 5.577 1.00 98.38 106 GLU A C 1
ATOM 819 O O . GLU A 1 106 ? 4.091 -0.321 6.806 1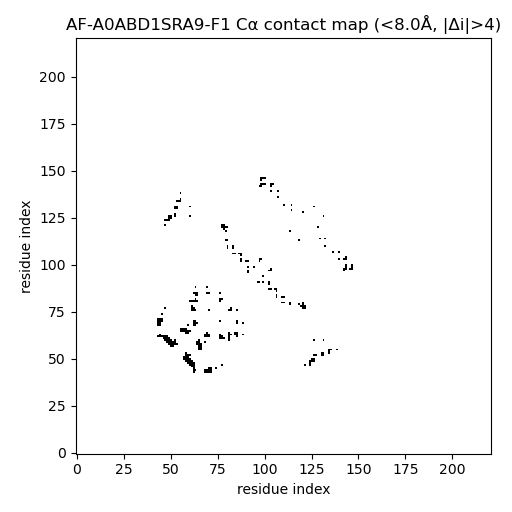.00 98.38 106 GLU A O 1
ATOM 824 N N . PHE A 1 107 ? 3.129 -0.341 4.769 1.00 98.62 107 PHE A N 1
ATOM 825 C CA . PHE A 1 107 ? 1.763 -0.441 5.257 1.00 98.62 107 PHE A CA 1
ATOM 826 C C . PHE A 1 107 ? 1.518 -1.741 6.033 1.00 98.62 107 PHE A C 1
ATOM 828 O O . PHE A 1 107 ? 1.070 -1.679 7.177 1.00 98.62 107 PHE A O 1
ATOM 835 N N . LEU A 1 108 ? 1.906 -2.901 5.487 1.00 98.62 108 LEU A N 1
ATOM 836 C CA . LEU A 1 108 ? 1.812 -4.186 6.197 1.00 98.62 108 LEU A CA 1
ATOM 837 C C . LEU A 1 108 ? 2.567 -4.170 7.537 1.00 98.62 108 LEU A C 1
ATOM 839 O O . LEU A 1 108 ? 2.053 -4.646 8.549 1.00 98.62 108 LEU A O 1
ATOM 843 N N . ASN A 1 109 ? 3.762 -3.573 7.575 1.00 98.62 109 ASN A N 1
ATOM 844 C CA . ASN A 1 109 ? 4.528 -3.422 8.814 1.00 98.62 109 ASN A CA 1
ATOM 845 C C . ASN A 1 109 ? 3.815 -2.520 9.832 1.00 98.62 109 ASN A C 1
ATOM 847 O O . ASN A 1 109 ? 3.839 -2.805 11.030 1.00 98.62 109 ASN A O 1
ATOM 851 N N . CYS A 1 110 ? 3.180 -1.439 9.375 1.00 98.81 110 CYS A N 1
ATOM 852 C CA . CYS A 1 110 ? 2.390 -0.555 10.229 1.00 98.81 110 CYS A CA 1
ATOM 853 C C . CYS A 1 110 ? 1.186 -1.292 10.832 1.00 98.81 110 CYS A C 1
ATOM 855 O O . CYS A 1 110 ? 1.018 -1.291 12.052 1.00 98.81 110 CYS A O 1
ATOM 857 N N . VAL A 1 111 ? 0.416 -2.003 10.003 1.00 98.69 111 VAL A N 1
ATOM 858 C CA . VAL A 1 111 ? -0.746 -2.800 10.432 1.00 98.69 111 VAL A CA 1
ATOM 859 C C . VAL A 1 111 ? -0.337 -3.882 11.437 1.00 98.69 111 VAL A C 1
ATOM 861 O O . VAL A 1 111 ? -1.008 -4.072 12.451 1.00 98.69 111 VAL A O 1
ATOM 864 N N . ALA A 1 112 ? 0.798 -4.553 11.220 1.00 98.50 112 ALA A N 1
ATOM 865 C CA . ALA A 1 112 ? 1.321 -5.545 12.159 1.00 98.50 112 ALA A CA 1
ATOM 866 C C . ALA A 1 112 ? 1.687 -4.932 13.524 1.00 98.50 112 ALA A C 1
ATOM 868 O O . ALA A 1 112 ? 1.406 -5.528 14.566 1.00 98.50 112 ALA A O 1
ATOM 869 N N . ARG A 1 113 ? 2.283 -3.731 13.538 1.00 98.56 113 ARG A N 1
ATOM 870 C CA . ARG A 1 113 ? 2.595 -3.001 14.779 1.00 98.56 113 ARG A CA 1
ATOM 871 C C . ARG A 1 113 ? 1.332 -2.570 15.517 1.00 98.56 113 ARG A C 1
ATOM 873 O O . ARG A 1 113 ? 1.285 -2.735 16.731 1.00 98.56 113 ARG A O 1
ATOM 880 N N . PHE A 1 114 ? 0.324 -2.076 14.799 1.00 98.00 114 PHE A N 1
ATOM 881 C CA . PHE A 1 114 ? -0.983 -1.762 15.375 1.00 98.00 114 PHE A CA 1
ATOM 882 C C . PHE A 1 114 ? -1.627 -2.999 16.011 1.00 98.00 114 PHE A C 1
ATOM 884 O O . PHE A 1 114 ? -2.017 -2.965 17.174 1.00 98.00 114 PHE A O 1
ATOM 891 N N . LYS A 1 115 ? -1.657 -4.128 15.292 1.00 98.00 115 LYS A N 1
ATOM 892 C CA . LYS A 1 115 ? -2.197 -5.377 15.839 1.00 98.00 115 LYS A CA 1
ATOM 893 C C . LYS A 1 115 ? -1.486 -5.783 17.132 1.00 98.00 115 LYS A C 1
ATOM 895 O O . LYS A 1 115 ? -2.127 -6.186 18.095 1.00 98.00 115 LYS A O 1
ATOM 900 N N . LYS A 1 116 ? -0.155 -5.668 17.156 1.00 98.06 116 LYS A N 1
ATOM 901 C CA . LYS A 1 116 ? 0.665 -6.010 18.324 1.00 98.06 116 LYS A CA 1
ATOM 902 C C . LYS A 1 116 ? 0.458 -5.055 19.500 1.00 98.06 116 LYS A C 1
ATOM 904 O O . LYS A 1 116 ? 0.586 -5.492 20.638 1.00 98.06 116 LYS A O 1
ATOM 909 N N . SER A 1 117 ? 0.190 -3.773 19.252 1.00 97.50 117 SER A N 1
ATOM 910 C CA . SER A 1 117 ? 0.030 -2.799 20.335 1.00 97.50 117 SER A CA 1
ATOM 911 C C . SER A 1 117 ? -1.261 -2.995 21.127 1.00 97.50 117 SER A C 1
ATOM 913 O O . SER A 1 117 ? -1.337 -2.513 22.252 1.00 97.50 117 SER A O 1
ATOM 915 N N . GLY A 1 118 ? -2.269 -3.666 20.554 1.00 95.88 118 GLY A N 1
ATOM 916 C CA . GLY A 1 118 ? -3.582 -3.812 21.185 1.00 95.88 118 GLY A CA 1
ATOM 917 C C . GLY A 1 118 ? -4.287 -2.471 21.407 1.00 95.88 118 GLY A C 1
ATOM 918 O O . GLY A 1 118 ? -5.156 -2.370 22.270 1.00 95.88 118 GLY A O 1
ATOM 919 N N . ALA A 1 119 ? -3.883 -1.428 20.674 1.00 96.25 119 ALA A N 1
ATOM 920 C CA . ALA A 1 119 ? -4.455 -0.100 20.821 1.00 96.25 119 ALA A CA 1
ATOM 921 C C . ALA A 1 119 ? -5.960 -0.114 20.499 1.00 96.25 119 ALA A C 1
ATOM 923 O O . ALA A 1 119 ? -6.385 -0.826 19.583 1.00 96.25 119 ALA A O 1
ATOM 924 N N . PRO A 1 120 ? -6.770 0.675 21.225 1.00 97.06 120 PRO A N 1
ATOM 925 C CA . PRO A 1 120 ? -8.204 0.713 21.003 1.00 97.06 120 PRO A CA 1
ATOM 926 C C . PRO A 1 120 ? -8.537 1.304 19.629 1.00 97.06 120 PRO A C 1
ATOM 928 O O . PRO A 1 120 ? -7.779 2.087 19.054 1.00 97.06 120 PRO A O 1
ATOM 931 N N . THR A 1 121 ? -9.715 0.940 19.132 1.00 97.94 121 THR A N 1
ATOM 932 C CA . THR A 1 121 ? -10.325 1.568 17.957 1.00 97.94 121 THR A CA 1
ATOM 933 C C . THR A 1 121 ? -11.176 2.781 18.352 1.00 97.94 121 THR A C 1
ATOM 935 O O . THR A 1 121 ? -11.417 3.031 19.536 1.00 97.94 121 THR A O 1
ATOM 938 N N .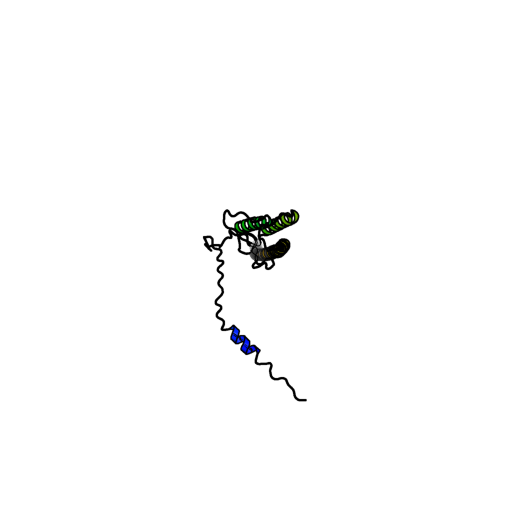 PHE A 1 122 ? -11.634 3.547 17.363 1.00 98.25 122 PHE A N 1
ATOM 939 C CA . PHE A 1 122 ? -12.486 4.713 17.567 1.00 98.25 122 PHE A CA 1
ATOM 940 C C . PHE A 1 122 ? -13.885 4.343 18.084 1.00 98.25 122 PHE A C 1
ATOM 942 O O . PHE A 1 122 ? -14.423 3.260 17.840 1.00 98.25 122 PHE A O 1
ATOM 949 N N . LYS A 1 123 ? -14.506 5.287 18.799 1.00 97.81 123 LYS A N 1
ATOM 950 C CA . LYS A 1 123 ? -15.850 5.125 19.365 1.00 97.81 123 LYS A CA 1
ATOM 951 C C . LYS A 1 123 ? -16.891 4.945 18.255 1.00 97.81 123 LYS A C 1
ATOM 953 O O . LYS A 1 123 ? -16.911 5.708 17.296 1.00 97.81 123 LYS A O 1
ATOM 958 N N . GLY A 1 124 ? -17.791 3.976 18.430 1.00 97.75 124 GLY A N 1
ATOM 959 C CA . GLY A 1 124 ? -18.869 3.699 17.474 1.00 97.75 124 GLY A CA 1
ATOM 960 C C . GLY A 1 124 ? -18.453 2.833 16.282 1.00 97.75 124 GLY A C 1
ATOM 961 O O . GLY A 1 124 ? -19.262 2.623 15.384 1.00 97.75 124 GLY A O 1
ATOM 962 N N . ASN A 1 125 ? -17.224 2.310 16.270 1.00 98.12 125 ASN A N 1
ATOM 963 C CA . ASN A 1 125 ? -16.808 1.327 15.281 1.00 98.12 125 ASN A CA 1
ATOM 964 C C . ASN A 1 125 ? -17.669 0.051 15.374 1.00 98.12 125 ASN A C 1
ATOM 966 O O . ASN A 1 125 ? -17.748 -0.579 16.428 1.00 98.12 125 ASN A O 1
ATOM 970 N N . THR A 1 126 ? -18.289 -0.334 14.257 1.00 98.25 126 THR A N 1
ATOM 971 C CA . THR A 1 126 ? -19.097 -1.560 14.134 1.00 98.25 126 THR A CA 1
ATOM 972 C C . THR A 1 126 ? -18.336 -2.735 13.511 1.00 98.25 126 THR A C 1
ATOM 974 O O . THR A 1 126 ? -18.812 -3.870 13.539 1.00 98.25 126 THR A O 1
ATOM 977 N N . CYS A 1 127 ? -17.132 -2.498 12.985 1.00 98.00 127 CYS A N 1
ATOM 978 C CA . CYS A 1 127 ? -16.274 -3.534 12.429 1.00 98.00 127 CYS A CA 1
ATOM 979 C C . CYS A 1 127 ? -15.507 -4.292 13.515 1.00 98.00 127 CYS A C 1
ATOM 981 O O . CYS A 1 127 ? -14.948 -3.704 14.442 1.00 98.00 127 CYS A O 1
ATOM 983 N N . LYS A 1 128 ? -15.338 -5.604 13.319 1.00 97.88 128 LYS A N 1
ATOM 984 C CA . LYS A 1 128 ? -14.310 -6.365 14.036 1.00 97.88 128 LYS A CA 1
ATOM 985 C C . LYS A 1 128 ? -12.939 -5.992 13.475 1.00 97.88 128 LYS A C 1
ATOM 987 O O . LYS A 1 128 ? -12.627 -6.296 12.328 1.00 97.88 128 LYS A O 1
ATOM 992 N N . VAL A 1 129 ? -12.107 -5.350 14.289 1.00 97.62 129 VAL A 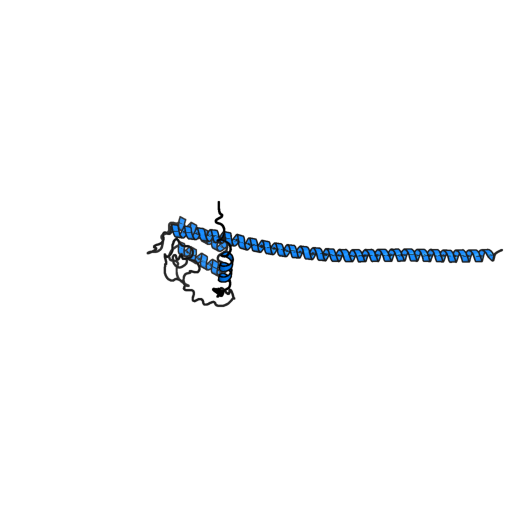N 1
ATOM 993 C CA . VAL A 1 129 ? -10.794 -4.835 13.859 1.00 97.62 129 VAL A CA 1
ATOM 994 C C . VAL A 1 129 ? -9.899 -5.940 13.281 1.00 97.62 129 VAL A C 1
ATOM 996 O O . VAL A 1 129 ? -9.264 -5.743 12.248 1.00 97.62 129 VAL A O 1
ATOM 999 N N . ASP A 1 130 ? -9.902 -7.134 13.878 1.00 97.19 130 ASP A N 1
ATOM 1000 C CA . ASP A 1 130 ? -9.138 -8.274 13.357 1.00 97.19 130 ASP A CA 1
ATOM 1001 C C . ASP A 1 130 ? -9.593 -8.730 11.963 1.00 97.19 130 ASP A C 1
ATOM 1003 O O . ASP A 1 130 ? -8.763 -9.153 11.158 1.00 97.19 130 ASP A O 1
ATOM 1007 N N . GLU A 1 131 ? -10.888 -8.634 11.654 1.00 97.75 131 GLU A N 1
ATOM 1008 C CA . GLU A 1 131 ? -11.427 -8.955 10.328 1.00 97.75 131 GLU A CA 1
ATOM 1009 C C . GLU A 1 131 ? -10.925 -7.949 9.288 1.00 97.75 131 GLU A C 1
ATOM 1011 O O . GLU A 1 131 ? -10.404 -8.342 8.242 1.00 97.75 131 GLU A O 1
ATOM 1016 N N . VAL A 1 132 ? -10.979 -6.656 9.621 1.00 98.06 132 VAL A N 1
ATOM 1017 C CA . VAL A 1 132 ? -10.467 -5.569 8.773 1.00 98.06 132 VAL A CA 1
ATOM 1018 C C . VAL A 1 132 ? -8.974 -5.761 8.494 1.00 98.06 132 VAL A C 1
ATOM 1020 O O . VAL A 1 132 ? -8.550 -5.709 7.340 1.00 98.06 132 VAL A O 1
ATOM 1023 N N . ILE A 1 133 ? -8.175 -6.076 9.520 1.00 98.31 133 ILE A N 1
ATOM 1024 C CA . ILE A 1 133 ? -6.742 -6.375 9.367 1.00 98.31 133 ILE A CA 1
ATOM 1025 C C . ILE A 1 133 ? -6.519 -7.566 8.426 1.00 98.31 133 ILE A C 1
ATOM 1027 O O . ILE A 1 133 ? -5.630 -7.526 7.573 1.00 98.31 133 ILE A O 1
ATOM 1031 N N . GLN A 1 134 ? -7.301 -8.641 8.564 1.00 97.94 134 GLN A N 1
ATOM 1032 C CA . GLN A 1 134 ? -7.173 -9.811 7.694 1.00 97.94 134 GLN A CA 1
ATOM 1033 C C . GLN A 1 134 ? -7.483 -9.476 6.233 1.00 97.94 134 GLN A C 1
ATOM 1035 O O . GLN A 1 134 ? -6.745 -9.905 5.343 1.00 97.94 134 GLN A O 1
ATOM 1040 N N . VAL A 1 135 ? -8.547 -8.709 5.981 1.00 97.69 135 VAL A N 1
ATOM 1041 C CA . VAL A 1 135 ? -8.912 -8.243 4.637 1.00 97.69 135 VAL A CA 1
ATOM 1042 C C . VAL A 1 135 ? -7.795 -7.384 4.045 1.00 97.69 135 VAL A C 1
ATOM 1044 O O . VAL A 1 135 ? -7.330 -7.670 2.939 1.00 97.69 135 VAL A O 1
ATOM 1047 N N . ILE A 1 136 ? -7.307 -6.399 4.803 1.00 97.75 136 ILE A N 1
ATOM 1048 C CA . ILE A 1 136 ? -6.198 -5.525 4.404 1.00 97.75 136 ILE A CA 1
ATOM 1049 C C . ILE A 1 136 ? -4.963 -6.352 4.028 1.00 97.75 136 ILE A C 1
ATOM 1051 O O . ILE A 1 136 ? -4.425 -6.195 2.931 1.00 97.75 136 ILE A O 1
ATOM 1055 N N . ASN A 1 137 ? -4.539 -7.281 4.890 1.00 97.75 137 ASN A N 1
ATOM 1056 C CA . ASN A 1 137 ? -3.354 -8.101 4.640 1.00 97.75 137 ASN A CA 1
ATOM 1057 C C . ASN A 1 137 ? -3.492 -8.931 3.357 1.00 97.75 137 ASN A C 1
ATOM 1059 O O . ASN A 1 137 ? -2.555 -8.983 2.558 1.00 97.75 137 ASN A O 1
ATOM 1063 N N . LYS A 1 138 ? -4.659 -9.549 3.123 1.00 97.06 138 LYS A N 1
ATOM 1064 C CA . LYS A 1 138 ? -4.920 -10.336 1.906 1.00 97.06 138 LYS A CA 1
ATOM 1065 C C . LYS A 1 138 ? -4.782 -9.484 0.644 1.00 97.06 138 LYS A C 1
ATOM 1067 O O . LYS A 1 138 ? -4.063 -9.877 -0.277 1.00 97.06 138 LYS A O 1
ATOM 1072 N N . VAL A 1 139 ? -5.419 -8.312 0.613 1.00 95.75 139 VAL A N 1
ATOM 1073 C CA . VAL A 1 139 ? -5.356 -7.402 -0.543 1.00 95.75 139 VAL A CA 1
ATOM 1074 C C . VAL A 1 139 ? -3.929 -6.908 -0.777 1.00 95.75 139 VAL A C 1
ATOM 1076 O O . VAL A 1 139 ? -3.447 -6.927 -1.908 1.00 95.75 139 VAL A O 1
ATOM 1079 N N . MET A 1 140 ? -3.214 -6.527 0.280 1.00 96.69 140 MET A N 1
ATOM 1080 C CA . MET A 1 140 ? -1.856 -5.991 0.156 1.00 96.69 140 MET A CA 1
ATOM 1081 C C . MET A 1 140 ? -0.837 -7.048 -0.275 1.00 96.69 140 MET A C 1
ATOM 1083 O O . MET A 1 140 ? 0.028 -6.767 -1.109 1.00 96.69 140 MET A O 1
ATOM 1087 N N . HIS A 1 141 ? -0.957 -8.288 0.208 1.00 95.31 141 HIS A N 1
ATOM 1088 C CA . HIS A 1 141 ? -0.144 -9.393 -0.302 1.00 95.31 141 HIS A CA 1
ATOM 1089 C C . HIS A 1 141 ? -0.402 -9.647 -1.791 1.00 95.31 141 HIS A C 1
ATOM 1091 O O . HIS A 1 141 ? 0.560 -9.783 -2.552 1.00 95.31 141 HIS A O 1
ATOM 1097 N N . ALA A 1 142 ? -1.667 -9.639 -2.225 1.00 94.19 142 ALA A N 1
ATOM 1098 C CA . ALA A 1 142 ? -2.012 -9.765 -3.639 1.00 94.19 142 ALA A CA 1
ATOM 1099 C C . ALA A 1 142 ? -1.419 -8.615 -4.477 1.00 94.19 142 ALA A C 1
ATOM 1101 O O . ALA A 1 142 ? -0.807 -8.871 -5.514 1.00 94.19 142 ALA A O 1
ATOM 1102 N N . ALA A 1 143 ? -1.499 -7.369 -3.999 1.00 93.25 143 ALA A N 1
ATOM 1103 C CA . ALA A 1 143 ? -0.925 -6.202 -4.672 1.00 93.25 143 ALA A CA 1
ATOM 1104 C C . ALA A 1 143 ? 0.603 -6.302 -4.830 1.00 93.25 143 ALA A C 1
ATOM 1106 O O . ALA A 1 143 ? 1.146 -6.006 -5.896 1.00 93.25 143 ALA A O 1
ATOM 1107 N N . ILE A 1 144 ? 1.320 -6.774 -3.804 1.00 93.69 144 ILE A N 1
ATOM 1108 C CA . ILE A 1 144 ? 2.774 -6.993 -3.877 1.00 93.69 144 ILE A CA 1
ATOM 1109 C C . ILE A 1 144 ? 3.119 -8.068 -4.913 1.00 93.69 144 ILE A C 1
ATOM 1111 O O . ILE A 1 144 ? 4.076 -7.903 -5.676 1.00 93.69 144 ILE A O 1
ATOM 1115 N N . VAL A 1 145 ? 2.370 -9.174 -4.941 1.00 93.44 145 VAL A N 1
ATOM 1116 C CA . VAL A 1 145 ? 2.572 -10.249 -5.924 1.00 93.44 145 VAL A CA 1
ATOM 1117 C C . VAL A 1 145 ? 2.313 -9.731 -7.339 1.00 93.44 145 VAL A C 1
ATOM 1119 O O . VAL A 1 145 ? 3.174 -9.890 -8.206 1.00 93.44 145 VAL A O 1
ATOM 1122 N N . ALA A 1 146 ? 1.197 -9.034 -7.556 1.00 89.69 146 ALA A N 1
ATOM 1123 C CA . ALA A 1 146 ? 0.856 -8.434 -8.843 1.00 89.69 146 ALA A CA 1
ATOM 1124 C C . ALA A 1 146 ? 1.935 -7.446 -9.318 1.00 89.69 146 ALA A C 1
ATOM 1126 O O . ALA A 1 146 ? 2.402 -7.538 -10.454 1.00 89.69 146 ALA A O 1
ATOM 1127 N N . GLY A 1 147 ? 2.416 -6.568 -8.431 1.00 88.94 147 GLY A N 1
ATOM 1128 C CA . GLY A 1 147 ? 3.499 -5.632 -8.736 1.00 88.94 147 GLY A CA 1
ATOM 1129 C C . GLY A 1 147 ? 4.785 -6.332 -9.192 1.00 88.94 147 GLY A C 1
ATOM 1130 O O . GLY A 1 147 ? 5.411 -5.902 -10.161 1.00 88.94 147 GLY A O 1
ATOM 1131 N N . LYS A 1 148 ? 5.164 -7.454 -8.561 1.00 87.56 148 LYS A N 1
ATOM 1132 C CA . LYS A 1 148 ? 6.330 -8.254 -8.985 1.00 87.56 148 LYS A CA 1
ATOM 1133 C C . LYS A 1 148 ? 6.135 -8.876 -10.368 1.00 87.56 148 LYS A C 1
ATOM 1135 O O . LYS A 1 148 ? 7.069 -8.848 -11.166 1.00 87.56 148 LYS A O 1
ATOM 1140 N N . ILE A 1 149 ? 4.953 -9.426 -10.649 1.00 86.88 149 ILE A N 1
ATOM 1141 C CA . ILE A 1 149 ? 4.650 -10.085 -11.929 1.00 86.88 149 ILE A CA 1
ATOM 1142 C C . ILE A 1 149 ? 4.674 -9.072 -13.074 1.00 86.88 149 ILE A C 1
ATOM 1144 O O . ILE A 1 149 ? 5.318 -9.319 -14.095 1.00 86.88 149 ILE A O 1
ATOM 1148 N N . ILE A 1 150 ? 4.030 -7.916 -12.898 1.00 82.88 150 ILE A N 1
ATOM 1149 C CA . ILE A 1 150 ? 3.954 -6.878 -13.933 1.00 82.88 150 ILE A CA 1
ATOM 1150 C C . ILE A 1 150 ? 5.346 -6.310 -14.215 1.00 82.88 150 ILE A C 1
ATOM 1152 O O . ILE A 1 150 ? 5.789 -6.302 -15.363 1.00 82.88 150 ILE A O 1
ATOM 1156 N N . VAL A 1 151 ? 6.089 -5.916 -13.174 1.00 77.06 151 VAL A N 1
ATOM 1157 C CA . VAL A 1 151 ? 7.453 -5.389 -13.341 1.00 77.06 151 VAL A CA 1
ATOM 1158 C C . VAL A 1 151 ? 8.393 -6.450 -13.921 1.00 77.06 151 VAL A C 1
ATOM 1160 O O . VAL A 1 151 ? 9.213 -6.134 -14.781 1.00 77.06 151 VAL A O 1
ATOM 1163 N N . GLY A 1 152 ? 8.277 -7.709 -13.492 1.00 73.69 152 GLY A N 1
ATOM 1164 C CA . GLY A 1 152 ? 9.057 -8.820 -14.039 1.00 73.69 152 GLY A CA 1
ATOM 1165 C C . GLY A 1 152 ? 8.783 -9.045 -15.526 1.00 73.69 152 GLY A C 1
ATOM 1166 O O . GLY A 1 152 ? 9.721 -9.198 -16.309 1.00 73.69 152 GLY A O 1
ATOM 1167 N N . SER A 1 153 ? 7.514 -8.982 -15.929 1.00 73.62 153 SER A N 1
ATOM 1168 C CA . SER A 1 153 ? 7.093 -9.128 -17.325 1.00 73.62 153 SER A CA 1
ATOM 1169 C C . SER A 1 153 ? 7.606 -7.976 -18.190 1.00 73.62 153 SER A C 1
ATOM 1171 O O . SER A 1 153 ? 8.169 -8.220 -19.253 1.00 73.62 153 SER A O 1
ATOM 1173 N N . ILE A 1 154 ? 7.522 -6.731 -17.705 1.00 76.00 154 ILE A N 1
ATOM 1174 C CA . ILE A 1 154 ? 8.073 -5.555 -18.399 1.00 76.00 154 ILE A CA 1
ATOM 1175 C C . ILE A 1 154 ? 9.590 -5.683 -18.561 1.00 76.00 154 ILE A C 1
ATOM 1177 O O . ILE A 1 154 ? 10.107 -5.482 -19.658 1.00 76.00 154 ILE A O 1
ATOM 1181 N N . LYS A 1 155 ? 10.314 -6.063 -17.499 1.00 79.88 155 LYS A N 1
ATOM 1182 C CA . LYS A 1 155 ? 11.770 -6.270 -17.568 1.00 79.88 155 LYS A CA 1
ATOM 1183 C C . LYS A 1 155 ? 12.143 -7.367 -18.560 1.00 79.88 155 LYS A C 1
ATOM 1185 O O . LYS A 1 155 ? 13.104 -7.199 -19.304 1.00 79.88 155 LYS A O 1
ATOM 1190 N N . LYS A 1 156 ? 11.378 -8.462 -18.606 1.00 79.00 156 LYS A N 1
ATOM 1191 C CA . LYS A 1 156 ? 11.580 -9.538 -19.582 1.00 79.00 156 LYS A CA 1
ATOM 1192 C C . LYS A 1 156 ? 11.378 -9.033 -21.011 1.00 79.00 156 LYS A C 1
ATOM 1194 O O . LYS A 1 156 ? 12.238 -9.273 -21.853 1.00 79.00 156 LYS A O 1
ATOM 1199 N N . SER A 1 157 ? 10.302 -8.290 -21.269 1.00 76.25 157 SER A N 1
ATOM 1200 C CA . SER A 1 157 ? 10.036 -7.690 -22.583 1.00 76.25 157 SER A CA 1
ATOM 1201 C C . SER A 1 157 ? 11.113 -6.678 -22.990 1.00 76.25 157 SER A C 1
ATOM 1203 O O . SER A 1 157 ? 11.572 -6.695 -24.131 1.00 76.25 157 SER A O 1
ATOM 1205 N N . ALA A 1 158 ? 11.585 -5.844 -22.057 1.00 76.31 158 ALA A N 1
ATOM 1206 C CA . ALA A 1 158 ? 12.680 -4.907 -22.299 1.00 76.31 158 ALA A CA 1
ATOM 1207 C C . ALA A 1 158 ? 13.991 -5.638 -22.625 1.00 76.31 158 ALA A C 1
ATOM 1209 O O . ALA A 1 158 ? 14.655 -5.293 -23.598 1.00 76.31 158 ALA A O 1
ATOM 1210 N N . ASN A 1 159 ? 14.322 -6.691 -21.872 1.00 81.69 159 ASN A N 1
ATOM 1211 C CA . ASN A 1 159 ? 15.516 -7.500 -22.113 1.00 81.69 159 ASN A CA 1
ATOM 1212 C C . ASN A 1 159 ? 15.452 -8.261 -23.450 1.00 81.69 159 ASN A C 1
ATOM 1214 O O . ASN A 1 159 ? 16.457 -8.414 -24.137 1.00 81.69 159 ASN A O 1
ATOM 1218 N N . GLN A 1 160 ? 14.262 -8.713 -23.855 1.00 84.94 160 GLN A N 1
ATOM 1219 C CA . GLN A 1 160 ? 14.070 -9.323 -25.171 1.00 84.94 160 GLN A CA 1
ATOM 1220 C C . GLN A 1 160 ? 14.309 -8.302 -26.292 1.00 84.94 160 GLN A C 1
ATOM 1222 O O . GLN A 1 160 ? 14.986 -8.605 -27.272 1.00 84.94 160 GLN A O 1
ATOM 1227 N N . SER A 1 161 ? 13.799 -7.078 -26.134 1.00 82.50 161 SER A N 1
ATOM 1228 C CA . SER A 1 161 ? 14.013 -5.988 -27.091 1.00 82.50 161 SER A CA 1
ATOM 1229 C C . SER A 1 161 ? 15.493 -5.596 -27.199 1.00 82.50 161 SER A C 1
ATOM 1231 O O . SER A 1 161 ? 16.013 -5.450 -28.306 1.00 82.50 161 SER A O 1
ATOM 1233 N N . THR A 1 162 ? 16.213 -5.485 -26.076 1.00 84.19 162 THR A N 1
ATOM 1234 C CA . THR A 1 162 ? 17.656 -5.190 -26.093 1.00 84.19 162 THR A CA 1
ATOM 1235 C C . THR A 1 162 ? 18.460 -6.323 -26.726 1.00 84.19 162 THR A C 1
ATOM 1237 O O . THR A 1 162 ? 19.341 -6.042 -27.536 1.00 84.19 162 THR A O 1
ATOM 1240 N N . ASN A 1 163 ? 18.129 -7.588 -26.441 1.00 86.31 163 ASN A N 1
ATOM 1241 C CA . ASN A 1 163 ? 18.781 -8.746 -27.056 1.00 86.31 163 ASN A CA 1
ATOM 1242 C C . ASN A 1 163 ? 18.572 -8.787 -28.581 1.00 86.31 163 ASN A C 1
ATOM 1244 O O . ASN A 1 163 ? 19.523 -9.020 -29.326 1.00 86.31 163 ASN A O 1
ATOM 1248 N N . LEU A 1 164 ? 17.366 -8.472 -29.063 1.00 87.69 164 LEU A N 1
ATOM 1249 C CA . LEU A 1 164 ? 17.097 -8.363 -30.501 1.00 87.69 164 LEU A CA 1
ATOM 1250 C C . LEU A 1 164 ? 17.921 -7.237 -31.145 1.00 87.69 164 LEU A C 1
ATOM 1252 O O . LEU A 1 164 ? 18.565 -7.467 -32.167 1.00 87.69 164 LEU A O 1
ATOM 1256 N N . LYS A 1 165 ? 18.005 -6.061 -30.509 1.00 88.25 165 LYS A N 1
ATOM 1257 C CA . LYS A 1 165 ? 18.856 -4.952 -30.984 1.00 88.25 165 LYS A CA 1
ATOM 1258 C C . LYS A 1 165 ? 20.352 -5.291 -30.970 1.00 88.25 165 LYS A C 1
ATOM 1260 O O . LYS A 1 165 ? 21.103 -4.821 -31.824 1.00 88.25 165 LYS A O 1
ATOM 1265 N N . GLU A 1 166 ? 20.820 -6.072 -29.998 1.00 91.50 166 GLU A N 1
ATOM 1266 C CA . GLU A 1 166 ? 22.187 -6.615 -29.955 1.00 91.50 166 GLU A CA 1
ATOM 1267 C C . GLU A 1 166 ? 22.432 -7.554 -31.145 1.00 91.50 166 GLU A C 1
ATOM 1269 O 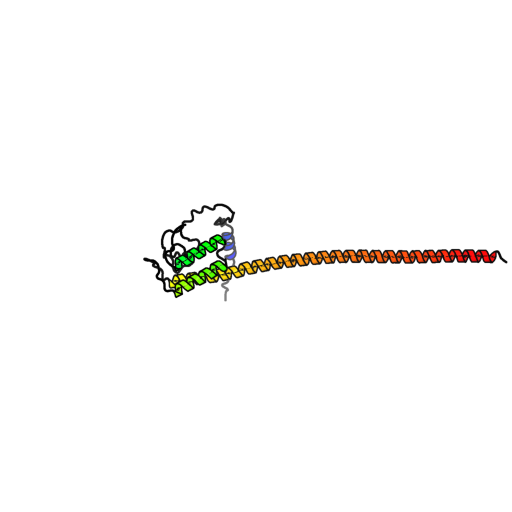O . GLU A 1 166 ? 23.417 -7.406 -31.869 1.00 91.50 166 GLU A O 1
ATOM 1274 N N . LYS A 1 167 ? 21.496 -8.476 -31.399 1.00 89.44 167 LYS A N 1
ATOM 1275 C CA . LYS A 1 167 ? 21.571 -9.440 -32.500 1.00 89.44 167 LYS A CA 1
ATOM 1276 C C . LYS A 1 167 ? 21.582 -8.750 -33.866 1.00 89.44 167 LYS A C 1
ATOM 1278 O O . LYS A 1 167 ? 22.413 -9.095 -34.701 1.00 89.44 167 LYS A O 1
ATOM 1283 N N . GLU A 1 168 ? 20.744 -7.735 -34.073 1.00 87.62 168 GLU A N 1
ATOM 1284 C CA . GLU A 1 168 ? 20.746 -6.918 -35.295 1.00 87.62 168 GLU A CA 1
ATOM 1285 C C . GLU A 1 168 ? 22.058 -6.148 -35.494 1.00 87.62 168 GLU A C 1
ATOM 1287 O O . GLU A 1 168 ? 22.579 -6.096 -36.610 1.00 87.62 168 GLU A O 1
ATOM 1292 N N . ARG A 1 169 ? 22.619 -5.553 -34.428 1.00 88.38 169 ARG A N 1
ATOM 1293 C CA . ARG A 1 169 ? 23.931 -4.883 -34.492 1.00 88.38 169 ARG A CA 1
ATOM 1294 C C . ARG A 1 169 ? 25.038 -5.865 -34.862 1.00 88.38 169 ARG A C 1
ATOM 1296 O O . ARG A 1 169 ? 25.898 -5.539 -35.679 1.00 88.38 169 ARG A O 1
ATOM 1303 N N . ASN A 1 170 ? 25.010 -7.064 -34.284 1.00 91.69 170 ASN A N 1
ATOM 1304 C CA . ASN A 1 170 ? 25.992 -8.102 -34.576 1.00 91.69 170 ASN A CA 1
ATOM 1305 C C . ASN A 1 170 ? 25.872 -8.614 -36.015 1.00 91.69 170 ASN A C 1
ATOM 1307 O O . ASN A 1 170 ? 26.901 -8.757 -36.673 1.00 91.69 170 ASN A O 1
ATOM 1311 N N . TRP A 1 171 ? 24.649 -8.796 -36.521 1.00 82.19 171 TRP A N 1
ATOM 1312 C CA . TRP A 1 171 ? 24.404 -9.193 -37.910 1.00 82.19 171 TRP A CA 1
ATOM 1313 C C . TRP A 1 171 ? 24.889 -8.135 -38.913 1.00 82.19 171 TRP A C 1
ATOM 1315 O O . TRP A 1 171 ? 25.616 -8.456 -39.851 1.00 82.19 171 TRP A O 1
ATOM 1325 N N . ARG A 1 172 ? 24.606 -6.846 -38.669 1.00 82.75 172 ARG A N 1
ATOM 1326 C CA . ARG A 1 172 ? 25.146 -5.755 -39.502 1.00 82.75 172 ARG A CA 1
ATOM 1327 C C . ARG A 1 172 ? 26.676 -5.734 -39.509 1.00 82.75 172 ARG A C 1
ATOM 1329 O O . ARG A 1 172 ? 27.282 -5.571 -40.560 1.00 82.75 172 ARG A O 1
ATOM 1336 N N . ARG A 1 173 ? 27.314 -5.951 -38.352 1.00 85.00 173 ARG A N 1
ATOM 1337 C CA . ARG A 1 173 ? 28.781 -6.002 -38.246 1.00 85.00 173 ARG A CA 1
ATOM 1338 C C . ARG A 1 173 ? 29.386 -7.211 -38.970 1.00 85.00 173 ARG A C 1
ATOM 1340 O O . ARG A 1 173 ? 30.491 -7.098 -39.495 1.00 85.00 173 ARG A O 1
ATOM 1347 N N . SER A 1 174 ? 28.721 -8.372 -38.970 1.00 85.62 174 SER A N 1
ATOM 1348 C CA . SER A 1 174 ? 29.176 -9.519 -39.771 1.00 85.62 174 SER A CA 1
ATOM 1349 C C . SER A 1 174 ? 29.044 -9.249 -41.262 1.00 85.62 174 SER A C 1
ATOM 1351 O O . SER A 1 174 ? 29.974 -9.564 -41.993 1.00 85.62 174 SER A O 1
ATOM 1353 N N . GLU A 1 175 ? 27.963 -8.599 -41.694 1.00 88.06 175 GLU A N 1
ATOM 1354 C CA . GLU A 1 175 ? 27.777 -8.265 -43.107 1.00 88.06 175 GLU A CA 1
ATOM 1355 C C . GLU A 1 175 ? 28.873 -7.316 -43.608 1.00 88.06 175 GLU A C 1
ATOM 1357 O O . GLU A 1 175 ? 29.542 -7.610 -44.596 1.00 88.06 175 GLU A O 1
ATOM 1362 N N . SER A 1 176 ? 29.180 -6.252 -42.854 1.00 80.81 176 SER A N 1
ATOM 1363 C CA . SER A 1 176 ? 30.285 -5.349 -43.202 1.00 80.81 176 SER A CA 1
ATOM 1364 C C . SER A 1 176 ? 31.648 -6.050 -43.235 1.00 80.81 176 SER A C 1
ATOM 1366 O O . SER A 1 176 ? 32.482 -5.715 -44.071 1.00 80.81 176 SER A O 1
ATOM 1368 N N . ARG A 1 177 ? 31.900 -7.030 -42.351 1.00 81.81 177 ARG A N 1
ATOM 1369 C CA . ARG A 1 177 ? 33.142 -7.825 -42.397 1.00 81.81 177 ARG A CA 1
ATOM 1370 C C . ARG A 1 177 ? 33.215 -8.698 -43.645 1.00 81.81 177 ARG A C 1
ATOM 1372 O O . ARG A 1 177 ? 34.229 -8.663 -44.329 1.00 81.81 177 ARG A O 1
ATOM 1379 N N . ASN A 1 178 ? 32.130 -9.391 -43.984 1.00 82.88 178 ASN A N 1
ATOM 1380 C CA . ASN A 1 178 ? 32.063 -10.224 -45.185 1.00 82.88 178 ASN A CA 1
ATOM 1381 C C . ASN A 1 178 ? 32.324 -9.408 -46.461 1.00 82.88 178 ASN A C 1
ATOM 1383 O O . ASN A 1 178 ? 32.968 -9.885 -47.395 1.00 82.88 178 ASN A O 1
ATOM 1387 N N . GLU A 1 179 ? 31.831 -8.172 -46.515 1.00 87.31 179 GLU A N 1
ATOM 1388 C CA . GLU A 1 179 ? 32.045 -7.281 -47.653 1.00 87.31 179 GLU A CA 1
ATOM 1389 C C . GLU A 1 179 ? 33.497 -6.784 -47.743 1.00 87.31 179 GLU A C 1
ATOM 1391 O O . GLU A 1 179 ? 34.088 -6.788 -48.826 1.00 87.31 179 GLU A O 1
ATOM 1396 N N . MET A 1 180 ? 34.122 -6.474 -46.602 1.00 71.12 180 MET A N 1
ATOM 1397 C CA . MET A 1 180 ? 35.551 -6.143 -46.538 1.00 71.12 180 MET A CA 1
ATOM 1398 C C . MET A 1 180 ? 36.443 -7.326 -46.941 1.00 71.12 180 MET A C 1
ATOM 1400 O O . MET A 1 180 ? 37.408 -7.129 -47.679 1.00 71.12 180 MET A O 1
ATOM 1404 N N . ASP A 1 181 ? 36.097 -8.554 -46.548 1.00 84.06 181 ASP A N 1
ATOM 1405 C CA . ASP A 1 181 ? 36.831 -9.765 -46.938 1.00 84.06 181 ASP A CA 1
ATOM 1406 C C . ASP A 1 181 ? 36.723 -10.034 -48.449 1.00 84.06 181 ASP A C 1
ATOM 1408 O O . ASP A 1 181 ? 37.715 -10.382 -49.098 1.00 84.06 181 ASP A O 1
ATOM 1412 N N . LYS A 1 182 ? 35.548 -9.799 -49.055 1.00 83.25 182 LYS A N 1
ATOM 1413 C CA . LYS A 1 182 ? 35.376 -9.859 -50.520 1.00 83.25 182 LYS A CA 1
ATOM 1414 C C . LYS A 1 182 ? 36.250 -8.828 -51.236 1.00 83.25 182 LYS A C 1
ATOM 1416 O O . LYS A 1 182 ? 36.896 -9.164 -52.231 1.00 83.25 182 LYS A O 1
ATOM 1421 N N . LEU A 1 183 ? 36.297 -7.590 -50.739 1.00 78.56 183 LEU A N 1
ATOM 1422 C CA . LEU A 1 183 ? 37.158 -6.537 -51.291 1.00 78.56 183 LEU A CA 1
ATOM 1423 C C . LEU A 1 183 ? 38.643 -6.894 -51.160 1.00 78.56 183 LEU A C 1
ATOM 1425 O O . LEU A 1 183 ? 39.396 -6.743 -52.125 1.00 78.56 183 LEU A O 1
ATOM 1429 N N . ALA A 1 184 ? 39.060 -7.422 -50.007 1.00 77.06 184 ALA A N 1
ATOM 1430 C CA . ALA A 1 184 ? 40.425 -7.885 -49.780 1.00 77.06 184 ALA A CA 1
ATOM 1431 C C . ALA A 1 184 ? 40.803 -9.035 -50.730 1.00 77.06 184 ALA A C 1
ATOM 1433 O O . ALA A 1 184 ? 41.861 -8.989 -51.358 1.00 77.06 184 ALA A O 1
ATOM 1434 N N . GLY A 1 185 ? 39.918 -10.019 -50.919 1.00 77.12 185 GLY A N 1
ATOM 1435 C CA . GLY A 1 185 ? 40.123 -11.125 -51.857 1.00 77.12 185 GLY A CA 1
ATOM 1436 C C . GLY A 1 185 ? 40.207 -10.671 -53.319 1.00 77.12 185 GLY A C 1
ATOM 1437 O O . GLY A 1 185 ? 41.065 -11.142 -54.069 1.00 77.12 185 GLY A O 1
ATOM 1438 N N . ASN A 1 186 ? 39.368 -9.716 -53.728 1.00 76.00 186 ASN A N 1
ATOM 1439 C CA . ASN A 1 186 ? 39.432 -9.130 -55.069 1.00 76.00 186 ASN A CA 1
ATOM 1440 C C . ASN A 1 186 ? 40.734 -8.347 -55.286 1.00 76.00 186 ASN A C 1
ATOM 1442 O O . ASN A 1 186 ? 41.365 -8.495 -56.334 1.00 76.00 186 ASN A O 1
ATOM 1446 N N . ARG A 1 187 ? 41.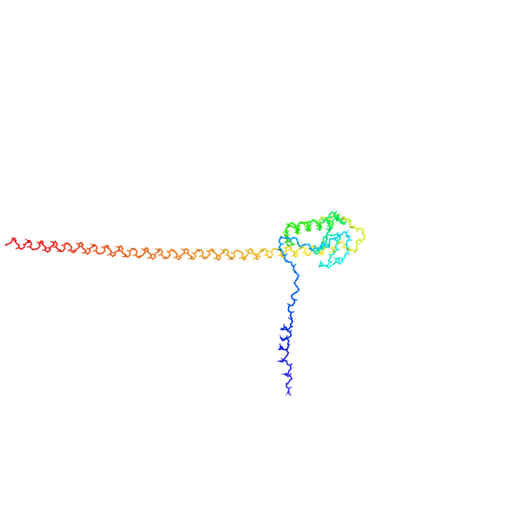180 -7.584 -54.279 1.00 63.44 187 ARG A N 1
ATOM 1447 C CA . ARG A 1 187 ? 42.469 -6.881 -54.309 1.00 63.44 187 ARG A CA 1
ATOM 1448 C C . ARG A 1 187 ? 43.646 -7.860 -54.387 1.00 63.44 187 ARG A C 1
ATOM 1450 O O . ARG A 1 187 ? 44.553 -7.649 -55.188 1.00 63.44 187 ARG A O 1
ATOM 1457 N N . ALA A 1 188 ? 43.623 -8.952 -53.625 1.00 69.00 188 ALA A N 1
ATOM 1458 C CA . ALA A 1 188 ? 44.660 -9.984 -53.689 1.00 69.00 188 ALA A CA 1
ATOM 1459 C C . ALA A 1 188 ? 44.742 -10.615 -55.092 1.00 69.00 188 ALA A C 1
ATOM 1461 O O . ALA A 1 188 ? 45.822 -10.698 -55.673 1.00 69.00 188 ALA A O 1
ATOM 1462 N N . LYS A 1 189 ? 43.592 -10.953 -55.695 1.00 72.50 189 LYS A N 1
ATOM 1463 C CA . LYS A 1 189 ? 43.530 -11.478 -57.071 1.00 72.50 189 LYS A CA 1
ATOM 1464 C C . LYS A 1 189 ? 44.072 -10.494 -58.111 1.00 72.50 189 LYS A C 1
ATOM 1466 O O . LYS A 1 189 ? 44.744 -10.926 -59.049 1.00 72.50 189 LYS A O 1
ATOM 1471 N N . SER A 1 190 ? 43.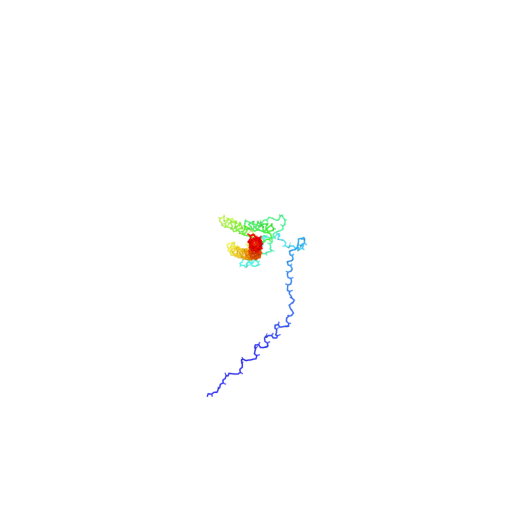799 -9.192 -57.977 1.00 59.81 190 SER A N 1
ATOM 1472 C CA . SER A 1 190 ? 44.343 -8.188 -58.903 1.00 59.81 190 SER A CA 1
ATOM 1473 C C . SER A 1 190 ? 45.858 -8.043 -58.775 1.00 59.81 190 SER A C 1
ATOM 1475 O O . SER A 1 190 ? 46.536 -7.960 -59.796 1.00 59.81 190 SER A O 1
ATOM 1477 N N . VAL A 1 191 ? 46.392 -8.080 -57.547 1.00 70.50 191 VAL A N 1
ATOM 1478 C CA . VAL A 1 191 ? 47.841 -8.019 -57.295 1.00 70.50 191 VAL A CA 1
ATOM 1479 C C . VAL A 1 191 ? 48.544 -9.223 -57.924 1.00 70.50 191 VAL A C 1
ATOM 1481 O O . VAL A 1 191 ? 49.479 -9.037 -58.698 1.00 70.50 191 VAL A O 1
ATOM 1484 N N . SER A 1 192 ? 48.037 -10.443 -57.718 1.00 72.44 192 SER A N 1
ATOM 1485 C CA . SER A 1 192 ? 48.617 -11.639 -58.346 1.00 72.44 192 SER A CA 1
ATOM 1486 C C . SER A 1 192 ? 48.576 -11.586 -59.879 1.00 72.44 192 SER A C 1
ATOM 1488 O O . SER A 1 192 ? 49.521 -12.012 -60.538 1.00 72.44 192 SER A O 1
ATOM 1490 N N . ARG A 1 193 ? 47.508 -11.036 -60.478 1.00 66.06 193 ARG A N 1
ATOM 1491 C CA . ARG A 1 193 ? 47.415 -10.874 -61.940 1.00 66.06 193 ARG A CA 1
ATOM 1492 C C . ARG A 1 193 ? 48.456 -9.882 -62.478 1.00 66.06 193 ARG A C 1
ATOM 1494 O O . ARG A 1 193 ? 49.048 -10.144 -63.521 1.00 66.06 193 ARG A O 1
ATOM 1501 N N . LEU A 1 194 ? 48.695 -8.781 -61.764 1.00 64.69 194 LEU A N 1
ATOM 1502 C CA . LEU A 1 194 ? 49.742 -7.800 -62.077 1.00 64.69 194 LEU A CA 1
ATOM 1503 C C . LEU A 1 194 ? 51.147 -8.409 -61.980 1.00 64.69 194 LEU A C 1
ATOM 1505 O O . LEU A 1 194 ? 51.967 -8.198 -62.870 1.00 64.69 194 LEU A O 1
ATOM 1509 N N . GLU A 1 195 ? 51.418 -9.214 -60.952 1.00 71.94 195 GLU A N 1
ATOM 1510 C CA . GLU A 1 195 ? 52.703 -9.912 -60.815 1.00 71.94 195 GLU A CA 1
ATOM 1511 C C . GLU A 1 195 ? 52.960 -10.900 -61.961 1.00 71.94 195 GLU A C 1
ATOM 1513 O O . GLU A 1 195 ? 54.070 -10.952 -62.493 1.00 71.94 195 GLU A O 1
ATOM 1518 N N . ILE A 1 196 ? 51.940 -11.663 -62.376 1.00 72.56 196 ILE A N 1
ATOM 1519 C CA . ILE A 1 196 ? 52.034 -12.576 -63.527 1.00 72.56 196 ILE A CA 1
ATOM 1520 C C . ILE A 1 196 ? 52.314 -11.792 -64.813 1.00 72.56 196 ILE A C 1
ATOM 1522 O O . ILE A 1 196 ? 53.189 -12.182 -65.587 1.00 72.56 196 ILE A O 1
ATOM 1526 N N . PHE A 1 197 ? 51.612 -10.676 -65.027 1.00 68.19 197 PHE A N 1
ATOM 1527 C CA . PHE A 1 197 ? 51.825 -9.815 -66.189 1.00 68.19 197 PHE A CA 1
ATOM 1528 C C . PHE A 1 197 ? 53.257 -9.261 -66.231 1.00 68.19 197 PHE A C 1
ATOM 1530 O O . PHE A 1 197 ? 53.929 -9.378 -67.255 1.00 68.19 197 PHE A O 1
ATOM 1537 N N . ASN A 1 198 ? 53.767 -8.755 -65.105 1.00 69.19 198 ASN A N 1
ATOM 1538 C CA . ASN A 1 198 ? 55.134 -8.237 -65.011 1.00 69.19 198 ASN A CA 1
ATOM 1539 C C . ASN A 1 198 ? 56.193 -9.322 -65.264 1.00 69.19 198 ASN A C 1
ATOM 1541 O O . ASN A 1 198 ? 57.171 -9.069 -65.966 1.00 69.19 198 ASN A O 1
ATOM 1545 N N . LYS A 1 199 ? 55.991 -10.549 -64.759 1.00 74.56 199 LYS A N 1
ATOM 1546 C CA . LYS A 1 199 ? 56.872 -11.691 -65.072 1.00 74.56 199 LYS A CA 1
ATOM 1547 C C . LYS A 1 199 ? 56.844 -12.046 -66.561 1.00 74.56 199 LYS A C 1
ATOM 1549 O O . LYS A 1 199 ? 57.889 -12.336 -67.138 1.00 74.56 199 LYS A O 1
ATOM 1554 N N . GLY A 1 200 ? 55.669 -12.002 -67.190 1.00 69.50 200 GLY A N 1
ATOM 1555 C CA . GLY A 1 200 ? 55.522 -12.201 -68.634 1.00 69.50 200 GLY A CA 1
ATOM 1556 C C . GLY A 1 200 ? 56.279 -11.150 -69.447 1.00 69.50 200 GLY A C 1
ATOM 1557 O O . GLY A 1 200 ? 57.006 -11.502 -70.373 1.00 69.50 200 GLY A O 1
ATOM 1558 N N . LEU A 1 201 ? 56.174 -9.878 -69.052 1.00 67.88 201 LEU A N 1
ATOM 1559 C CA . LEU A 1 201 ? 56.872 -8.767 -69.701 1.00 67.88 201 LEU A CA 1
ATOM 1560 C C . LEU A 1 201 ? 58.399 -8.894 -69.576 1.00 67.88 201 LEU A C 1
ATOM 1562 O O . LEU A 1 201 ? 59.113 -8.703 -70.558 1.00 67.88 201 LEU A O 1
ATOM 1566 N N . ALA A 1 202 ? 58.900 -9.283 -68.399 1.00 69.88 202 ALA A N 1
ATOM 1567 C CA . ALA A 1 202 ? 60.327 -9.521 -68.179 1.00 69.88 202 ALA A CA 1
ATOM 1568 C C . ALA A 1 202 ? 60.865 -10.667 -69.056 1.00 69.88 202 ALA A C 1
ATOM 1570 O O . ALA A 1 202 ? 61.905 -10.525 -69.697 1.00 69.88 202 ALA A O 1
ATOM 1571 N N . ASN A 1 203 ? 60.128 -11.777 -69.151 1.00 70.62 203 ASN A N 1
ATOM 1572 C CA . ASN A 1 203 ? 60.502 -12.905 -70.008 1.00 70.62 203 ASN A CA 1
ATOM 1573 C C . ASN A 1 203 ? 60.451 -12.551 -71.500 1.00 70.62 203 ASN A C 1
ATOM 1575 O O . ASN A 1 203 ? 61.299 -13.005 -72.265 1.00 70.62 203 ASN A O 1
ATOM 1579 N N . PHE A 1 204 ? 59.487 -11.728 -71.920 1.00 72.44 204 PHE A N 1
ATOM 1580 C CA . PHE A 1 204 ? 59.422 -11.221 -73.290 1.00 72.44 204 PHE A CA 1
ATOM 1581 C C . PHE A 1 204 ? 60.634 -10.342 -73.620 1.00 72.44 204 PHE A C 1
ATOM 1583 O O . PHE A 1 204 ? 61.284 -10.561 -74.640 1.00 72.44 204 PHE A O 1
ATOM 1590 N N . HIS A 1 205 ? 61.000 -9.422 -72.723 1.00 61.41 205 HIS A N 1
ATOM 1591 C CA . HIS A 1 205 ? 62.204 -8.601 -72.867 1.00 61.41 205 HIS A CA 1
ATOM 1592 C C . HIS A 1 205 ? 63.481 -9.444 -72.966 1.00 61.41 205 HIS A C 1
ATOM 1594 O O . HIS A 1 205 ? 64.311 -9.190 -73.833 1.00 61.41 205 HIS A O 1
ATOM 1600 N N . LEU A 1 206 ? 63.627 -10.476 -72.129 1.00 67.69 206 LEU A N 1
ATOM 1601 C CA . LEU A 1 206 ? 64.762 -11.401 -72.205 1.00 67.69 206 LEU A CA 1
ATOM 1602 C C . LEU A 1 206 ? 64.801 -12.167 -73.532 1.00 67.69 206 LEU A C 1
ATOM 1604 O O . LEU A 1 206 ? 65.879 -12.398 -74.074 1.00 67.69 206 LEU A O 1
ATOM 1608 N N . ARG A 1 207 ? 63.637 -12.533 -74.077 1.00 67.75 207 ARG A N 1
ATOM 1609 C CA . ARG A 1 207 ? 63.544 -13.223 -75.367 1.00 67.75 207 ARG A CA 1
ATOM 1610 C C . ARG A 1 207 ? 63.947 -12.319 -76.529 1.00 67.75 207 ARG A C 1
ATOM 1612 O O . ARG A 1 207 ? 64.718 -12.763 -77.370 1.00 67.75 207 ARG A O 1
ATOM 1619 N N . ILE A 1 208 ? 63.505 -11.059 -76.522 1.00 68.06 208 ILE A N 1
ATOM 1620 C CA . ILE A 1 208 ? 63.943 -10.039 -77.488 1.00 68.06 208 ILE A CA 1
ATOM 1621 C C . ILE A 1 208 ? 65.460 -9.852 -77.407 1.00 68.06 208 ILE A C 1
ATOM 1623 O O . ILE A 1 208 ? 66.129 -9.890 -78.433 1.00 68.06 208 ILE A O 1
ATOM 1627 N N . LEU A 1 209 ? 66.013 -9.715 -76.196 1.00 64.88 209 LEU A N 1
ATOM 1628 C CA . LEU A 1 209 ? 67.456 -9.558 -76.005 1.00 64.88 209 LEU A CA 1
ATOM 1629 C C . LEU A 1 209 ? 68.236 -10.766 -76.544 1.00 64.88 209 LEU A C 1
ATOM 1631 O O . LEU A 1 209 ? 69.231 -10.586 -77.244 1.00 64.88 209 LEU A O 1
ATOM 1635 N N . ASN A 1 210 ? 67.760 -11.985 -76.286 1.00 63.56 210 ASN A N 1
ATOM 1636 C CA . ASN A 1 210 ? 68.400 -13.207 -76.767 1.00 63.56 210 ASN A CA 1
ATOM 1637 C C . ASN A 1 210 ? 68.311 -13.363 -78.297 1.00 63.56 210 ASN A C 1
ATOM 1639 O O . ASN A 1 210 ? 69.289 -13.759 -78.927 1.00 63.56 210 ASN A O 1
ATOM 1643 N N . GLU A 1 211 ? 67.183 -12.997 -78.915 1.00 60.75 211 GLU A N 1
ATOM 1644 C CA . GLU A 1 211 ? 67.074 -12.959 -80.380 1.00 60.75 211 GLU A CA 1
ATOM 1645 C C . GLU A 1 211 ? 68.006 -11.904 -80.987 1.00 60.75 211 GLU A C 1
ATOM 1647 O O . GLU A 1 211 ? 68.731 -12.205 -81.936 1.00 60.75 211 GLU A O 1
ATOM 1652 N N . SER A 1 212 ? 68.095 -10.709 -80.397 1.00 58.59 212 SER A N 1
ATOM 1653 C CA . SER A 1 212 ? 69.045 -9.688 -80.856 1.00 58.59 212 SER A CA 1
ATOM 1654 C C . SER A 1 212 ? 70.515 -10.106 -80.684 1.00 58.59 212 SER A C 1
ATOM 1656 O O . SER A 1 212 ? 71.334 -9.814 -81.551 1.00 58.59 212 SER A O 1
ATOM 1658 N N . LEU A 1 213 ? 70.854 -10.865 -79.636 1.00 57.84 213 LEU A N 1
ATOM 1659 C CA . LEU A 1 213 ? 72.185 -11.463 -79.439 1.00 57.84 213 LEU A CA 1
ATOM 1660 C C . LEU A 1 213 ? 72.494 -12.572 -80.459 1.00 57.84 213 LEU A C 1
ATOM 1662 O O . LEU A 1 213 ? 73.640 -12.714 -80.892 1.00 57.84 213 LEU A O 1
ATOM 1666 N N . SER A 1 214 ? 71.482 -13.339 -80.873 1.00 58.22 214 SER A N 1
ATOM 1667 C CA . SER A 1 214 ? 71.630 -14.358 -81.919 1.00 58.22 214 SER A CA 1
ATOM 1668 C C . SER A 1 214 ? 71.842 -13.749 -83.310 1.00 58.22 214 SER A C 1
ATOM 1670 O O . SER A 1 214 ? 72.660 -14.261 -84.070 1.00 58.22 214 SER A O 1
ATOM 1672 N N . LEU A 1 215 ? 71.197 -12.612 -83.603 1.00 54.97 215 LEU A N 1
ATOM 1673 C CA . LEU A 1 215 ? 71.424 -11.834 -84.826 1.00 54.97 215 LEU A CA 1
ATOM 1674 C C . LEU A 1 215 ? 72.828 -11.217 -84.850 1.00 54.97 215 LEU A C 1
ATOM 1676 O O . LEU A 1 215 ? 73.527 -11.334 -85.850 1.00 54.97 215 LEU A O 1
ATOM 1680 N N . PHE A 1 216 ? 73.303 -10.675 -83.724 1.00 53.81 216 PHE A N 1
ATOM 1681 C CA . PHE A 1 216 ? 74.678 -10.171 -83.614 1.00 53.81 216 PHE A CA 1
ATOM 1682 C C . PHE A 1 216 ? 75.751 -11.262 -83.759 1.00 53.81 216 PHE A C 1
ATOM 1684 O O . PHE A 1 216 ? 76.856 -10.980 -84.215 1.00 53.81 216 PHE A O 1
ATOM 1691 N N . SER A 1 217 ? 75.446 -12.511 -83.395 1.00 53.31 217 SER A N 1
ATOM 1692 C CA . SER A 1 217 ? 76.390 -13.632 -83.524 1.00 53.31 217 SER A CA 1
ATOM 1693 C C . SER A 1 217 ? 76.485 -14.192 -84.951 1.00 53.31 217 SER A C 1
ATOM 1695 O O . SER A 1 217 ? 77.437 -14.915 -85.246 1.00 53.31 217 SER A O 1
ATOM 1697 N N . LEU A 1 218 ? 75.530 -13.872 -85.837 1.00 50.94 218 LEU A N 1
ATOM 1698 C CA . LEU A 1 218 ? 75.593 -14.216 -87.264 1.00 50.94 218 LEU A CA 1
ATOM 1699 C C . LEU A 1 218 ? 76.406 -13.204 -88.090 1.00 50.94 218 LEU A C 1
ATOM 1701 O O . LEU A 1 218 ? 76.952 -13.585 -89.116 1.00 50.94 218 LEU A O 1
ATOM 1705 N N . GLU A 1 219 ? 76.535 -11.959 -87.627 1.00 47.75 219 GLU A N 1
ATOM 1706 C CA . GLU A 1 219 ? 77.299 -10.891 -88.299 1.00 47.75 219 GLU A CA 1
ATOM 1707 C C . GLU A 1 219 ? 78.828 -10.976 -88.057 1.00 47.75 219 GLU A C 1
ATOM 1709 O O . GLU A 1 219 ? 79.595 -10.166 -88.569 1.00 47.75 219 GLU A O 1
ATOM 1714 N N . LEU A 1 220 ? 79.283 -11.939 -87.244 1.00 47.81 220 LEU A N 1
ATOM 1715 C CA . LEU A 1 220 ? 80.684 -12.134 -86.829 1.00 47.81 220 LEU A CA 1
ATOM 1716 C C . LEU A 1 220 ? 81.318 -13.426 -87.390 1.00 47.81 220 LEU A C 1
ATOM 1718 O O . LEU A 1 220 ? 82.313 -13.912 -86.846 1.00 47.81 220 LEU A O 1
ATOM 1722 N N . ARG A 1 221 ? 80.765 -13.987 -88.473 1.00 43.19 221 ARG A N 1
ATOM 1723 C CA . ARG A 1 221 ? 81.375 -15.074 -89.259 1.00 43.19 221 ARG A CA 1
ATOM 1724 C C . ARG A 1 221 ? 81.646 -14.664 -90.694 1.00 43.19 221 ARG A C 1
ATOM 1726 O O . ARG A 1 221 ? 80.771 -14.001 -91.282 1.00 43.19 221 ARG A O 1
#

Solvent-accessible surface area (backbone atoms only — not comparable to full-atom values): 12743 Å² total; per-residue (Å²): 141,82,86,93,83,86,88,85,86,67,67,74,65,63,60,57,58,62,68,74,70,62,79,81,74,67,82,75,77,79,79,76,92,60,99,67,85,79,78,63,82,70,79,45,29,91,51,75,38,51,39,50,48,87,39,69,87,63,21,32,36,27,26,20,35,38,67,99,38,37,46,35,93,89,60,78,57,51,30,68,62,18,42,31,26,45,53,31,54,52,42,27,66,75,67,74,39,86,42,40,56,65,46,45,52,54,31,53,53,41,48,52,51,42,66,71,65,67,66,71,75,46,90,87,61,73,48,60,66,70,52,38,52,52,45,50,52,54,55,42,54,50,33,43,52,51,33,51,53,53,54,50,50,51,50,49,54,50,51,51,53,52,51,50,54,50,50,52,52,51,50,53,53,49,51,56,48,55,52,52,51,51,52,49,53,52,50,51,54,51,51,53,50,51,53,52,50,52,54,52,52,52,53,50,52,51,49,53,52,52,52,54,52,52,54,57,61,60,76,74,112